Protein AF-A0A930Q7Y7-F1 (afdb_monomer_lite)

Sequence (310 aa):
MSMYQTSKETLARMNEALHSALATPLKKADGITTGSGLKNYDLQPAARLMYPVLSPLRNSTPRVKGGGGDSTHWKAITGVNIDSVSMGVSEGQRSGVISIETQDAFALYKTLGLENFVTDEAVLQGEGFDNLRAICTKNLLEAVIIGEEKVLLGGNCSMKLGKTKTPTLAAKTTGGTLPASTKISVVCAALTFEGYHTANVASVVKTKVTRENADGSKDVYGGGTAQKSDAANVTTGAGATNSITAVIAPTKGAFAYAWFWGAENAEKLGAITTTSSVTITANAEGTQQAKDLPAEDWSANDLVIDGYLT

pLDDT: mean 78.01, std 10.37, range [39.47, 91.06]

Secondary structure (DSSP, 8-state):
-------HHHHHHHHHHHHHHHSS-----S---GGG-------HHHHHT------HHHHHS------SSSEEEEEEEEEESTT-------TT-PPPPPPEEEEEEEEE-----------HHHHHHTTTT--HHHHHHHHHHHHHHHHHHHHHHH--SS----BPPPPEEEEESSSS-BPTT-EEEEEEEEE-HHHHHH--TTS---SEEEEEPTTS-EEEEE-SBPBPPPPEEEEPPSSS-BEEEEE-PPPTT--EEEEEEESTT--EEEEEESSSEEEE-S------BGGGS-SS-B---TTS---TT-

Structure (mmCIF, N/CA/C/O backbone):
data_AF-A0A930Q7Y7-F1
#
_entry.id   AF-A0A930Q7Y7-F1
#
loop_
_atom_site.group_PDB
_atom_site.id
_atom_site.type_symbol
_atom_site.label_atom_id
_atom_site.label_alt_id
_atom_site.label_comp_id
_atom_site.label_asym_id
_atom_site.label_entity_id
_atom_site.label_seq_id
_atom_site.pdbx_PDB_ins_code
_atom_site.Cartn_x
_atom_site.Cartn_y
_atom_site.Cartn_z
_atom_site.occupancy
_atom_site.B_iso_or_equiv
_atom_site.auth_seq_id
_atom_site.auth_comp_id
_atom_site.auth_asym_id
_atom_site.auth_atom_id
_atom_site.pdbx_PDB_model_num
ATOM 1 N N . MET A 1 1 ? 110.859 29.174 22.424 1.00 52.53 1 MET A N 1
ATOM 2 C CA . MET A 1 1 ? 110.125 28.560 21.297 1.00 52.53 1 MET A CA 1
ATOM 3 C C . MET A 1 1 ? 109.116 27.585 21.872 1.00 52.53 1 MET A C 1
ATOM 5 O O . MET A 1 1 ? 109.541 26.615 22.480 1.00 52.53 1 MET A O 1
ATOM 9 N N . SER A 1 2 ? 107.817 27.862 21.739 1.00 39.47 2 SER A N 1
ATOM 10 C CA . SER A 1 2 ? 106.756 26.898 22.056 1.00 39.47 2 SER A CA 1
ATOM 11 C C . SER A 1 2 ? 105.915 26.669 20.800 1.00 39.47 2 SER A C 1
ATOM 13 O O . SER A 1 2 ? 105.448 27.616 20.170 1.00 39.47 2 SER A O 1
ATOM 15 N N . MET A 1 3 ? 105.830 25.397 20.423 1.00 51.06 3 MET A N 1
ATOM 16 C CA . MET A 1 3 ? 105.355 24.797 19.173 1.00 51.06 3 MET A CA 1
ATOM 17 C C . MET A 1 3 ? 103.815 24.688 19.094 1.00 51.06 3 MET A C 1
ATOM 19 O O . MET A 1 3 ? 103.297 23.612 18.828 1.00 51.06 3 MET A O 1
ATOM 23 N N . TYR A 1 4 ? 103.052 25.762 19.336 1.00 52.69 4 TYR A N 1
ATOM 24 C CA . TYR A 1 4 ? 101.572 25.685 19.317 1.00 52.69 4 TYR A CA 1
ATOM 25 C C . TYR A 1 4 ? 100.874 26.920 18.727 1.00 52.69 4 TYR A C 1
ATOM 27 O O . TYR A 1 4 ? 99.875 27.398 19.256 1.00 52.69 4 TYR A O 1
ATOM 35 N N . GLN A 1 5 ? 101.373 27.455 17.613 1.00 54.69 5 GLN A N 1
ATOM 36 C CA . GLN A 1 5 ? 100.576 28.360 16.781 1.00 54.69 5 GLN A CA 1
ATOM 37 C C . GLN A 1 5 ? 100.211 27.634 15.490 1.00 54.69 5 GLN A C 1
ATOM 39 O O . GLN A 1 5 ? 101.054 27.448 14.616 1.00 54.69 5 GLN A O 1
ATOM 44 N N . THR A 1 6 ? 98.952 27.204 15.377 1.00 58.38 6 THR A N 1
ATOM 45 C CA . THR A 1 6 ? 98.353 26.808 14.096 1.00 58.38 6 THR A CA 1
ATOM 46 C C . THR A 1 6 ? 98.574 27.942 13.101 1.00 58.38 6 THR A C 1
ATOM 48 O O . THR A 1 6 ? 98.117 29.065 13.327 1.00 58.38 6 THR A O 1
ATOM 51 N N . SER A 1 7 ? 99.325 27.680 12.031 1.00 68.00 7 SER A N 1
ATOM 52 C CA . SER A 1 7 ? 99.646 28.702 11.039 1.00 68.00 7 SER A CA 1
ATOM 53 C C . SER A 1 7 ? 98.358 29.178 10.354 1.00 68.00 7 SER A C 1
ATOM 55 O O . SER A 1 7 ? 97.407 28.407 10.179 1.00 68.00 7 SER A O 1
ATOM 57 N N . LYS A 1 8 ? 98.304 30.451 9.938 1.00 62.78 8 LYS A N 1
ATOM 58 C CA . LYS A 1 8 ? 97.155 30.990 9.179 1.00 62.78 8 LYS A CA 1
ATOM 59 C C . LYS A 1 8 ? 96.824 30.141 7.946 1.00 62.78 8 LYS A C 1
ATOM 61 O O . LYS A 1 8 ? 95.664 30.042 7.568 1.00 62.78 8 LYS A O 1
ATOM 66 N N . GLU A 1 9 ? 97.831 29.487 7.374 1.00 65.50 9 GLU A N 1
ATOM 67 C CA . GLU A 1 9 ? 97.687 28.575 6.245 1.00 65.50 9 GLU A CA 1
ATOM 68 C C . GLU A 1 9 ? 96.915 27.298 6.617 1.00 65.50 9 GLU A C 1
ATOM 70 O O . GLU A 1 9 ? 96.015 26.899 5.883 1.00 65.50 9 GLU A O 1
ATOM 75 N N . THR A 1 10 ? 97.162 26.706 7.793 1.00 66.44 10 THR A N 1
ATOM 76 C CA . THR A 1 10 ? 96.368 25.556 8.271 1.00 66.44 10 THR A CA 1
ATOM 77 C C . THR A 1 10 ? 94.901 25.901 8.537 1.00 66.44 10 THR A C 1
ATOM 79 O O . THR A 1 10 ? 94.028 25.108 8.194 1.00 66.44 10 THR A O 1
ATOM 82 N N . LEU A 1 11 ? 94.598 27.092 9.067 1.00 64.75 11 LEU A N 1
ATOM 83 C CA . LEU A 1 11 ? 93.209 27.536 9.250 1.00 64.75 11 LEU A CA 1
ATOM 84 C C . LEU A 1 11 ? 92.517 27.852 7.916 1.00 64.75 11 LEU A C 1
ATOM 86 O O . LEU A 1 11 ? 91.345 27.524 7.751 1.00 64.75 11 LEU A O 1
ATOM 90 N N . ALA A 1 12 ? 93.236 28.431 6.950 1.00 70.56 12 ALA A N 1
ATOM 91 C CA . ALA A 1 12 ? 92.710 28.672 5.608 1.00 70.56 12 ALA A CA 1
ATOM 92 C C . ALA A 1 12 ? 92.376 27.356 4.893 1.00 70.56 12 ALA A C 1
ATOM 94 O O . ALA A 1 12 ? 91.269 27.208 4.386 1.00 70.56 12 ALA A O 1
ATOM 95 N N . ARG A 1 13 ? 93.274 26.362 4.953 1.00 66.94 13 ARG A N 1
ATOM 96 C CA . ARG A 1 13 ? 93.023 25.027 4.386 1.00 66.94 13 ARG A CA 1
ATOM 97 C C . ARG A 1 13 ? 91.882 24.291 5.077 1.00 66.94 13 ARG A C 1
ATOM 99 O O . ARG A 1 13 ? 91.145 23.562 4.424 1.00 66.94 13 ARG A O 1
ATOM 106 N N . MET A 1 14 ? 91.710 24.490 6.382 1.00 68.44 14 MET A N 1
ATOM 107 C CA . MET A 1 14 ? 90.604 23.895 7.128 1.00 68.44 14 MET A CA 1
ATOM 108 C C . MET A 1 14 ? 89.256 24.547 6.772 1.00 68.44 14 MET A C 1
ATOM 110 O O . MET A 1 14 ? 88.275 23.832 6.594 1.00 68.44 14 MET A O 1
ATOM 114 N N . ASN A 1 15 ? 89.207 25.871 6.577 1.00 66.44 15 ASN A N 1
ATOM 115 C CA . ASN A 1 15 ? 88.007 26.565 6.089 1.00 66.44 15 ASN A CA 1
ATOM 116 C C . ASN A 1 15 ? 87.684 26.230 4.627 1.00 66.44 15 ASN A C 1
ATOM 118 O O . ASN A 1 15 ? 86.517 26.074 4.278 1.00 66.44 15 ASN A O 1
ATOM 122 N N . GLU A 1 16 ? 88.698 26.086 3.777 1.00 67.25 16 GLU A N 1
ATOM 123 C CA . GLU A 1 16 ? 88.532 25.694 2.376 1.00 67.25 16 GLU A CA 1
ATOM 124 C C . GLU A 1 16 ? 88.041 24.241 2.261 1.00 67.25 16 GLU A C 1
ATOM 126 O O . GLU A 1 16 ? 87.131 23.951 1.485 1.00 67.25 16 GLU A O 1
ATOM 131 N N . ALA A 1 17 ? 88.540 23.341 3.115 1.00 64.00 17 ALA A N 1
ATOM 132 C CA . ALA A 1 17 ? 88.025 21.979 3.237 1.00 64.00 17 ALA A CA 1
ATOM 133 C C . ALA A 1 17 ? 86.579 21.940 3.765 1.00 64.00 17 ALA A C 1
ATOM 135 O O . ALA A 1 17 ? 85.771 21.157 3.266 1.00 64.00 17 ALA A O 1
ATOM 136 N N . LEU A 1 18 ? 86.223 22.802 4.726 1.00 63.75 18 LEU A N 1
ATOM 137 C CA . LEU A 1 18 ? 84.860 22.887 5.261 1.00 63.75 18 LEU A CA 1
ATOM 138 C C . LEU A 1 18 ? 83.876 23.442 4.220 1.00 63.75 18 LEU A C 1
ATOM 140 O O . LEU A 1 18 ? 82.782 22.904 4.059 1.00 63.75 18 LEU A O 1
ATOM 144 N N . HIS A 1 19 ? 84.276 24.471 3.466 1.00 60.28 19 HIS A N 1
ATOM 145 C CA . HIS A 1 19 ? 83.481 25.002 2.360 1.00 60.28 19 HIS A CA 1
ATOM 146 C C . HIS A 1 19 ? 83.363 24.013 1.199 1.00 60.28 19 HIS A C 1
ATOM 148 O O . HIS A 1 19 ? 82.284 23.904 0.630 1.00 60.28 19 HIS A O 1
ATOM 154 N N . SER A 1 20 ? 84.412 23.248 0.886 1.00 60.28 20 SER A N 1
ATOM 155 C CA . SER A 1 20 ? 84.369 22.178 -0.122 1.00 60.28 20 SER A CA 1
ATOM 156 C C . SER A 1 20 ? 83.421 21.038 0.289 1.00 60.28 20 SER A C 1
ATOM 158 O O . SER A 1 20 ? 82.613 20.568 -0.515 1.00 60.28 20 SER A O 1
ATOM 160 N N . ALA A 1 21 ? 83.413 20.667 1.574 1.00 57.19 21 ALA A N 1
ATOM 161 C CA . ALA A 1 21 ? 82.468 19.692 2.116 1.00 57.19 21 ALA A CA 1
ATOM 162 C C . ALA A 1 21 ? 81.010 20.199 2.105 1.00 57.19 21 ALA A C 1
ATOM 164 O O . ALA A 1 21 ? 80.101 19.422 1.822 1.00 57.19 21 ALA A O 1
ATOM 165 N N . LEU A 1 22 ? 80.775 21.497 2.347 1.00 56.34 22 LEU A N 1
ATOM 166 C CA . LEU A 1 22 ? 79.439 22.117 2.275 1.00 56.34 22 LEU A CA 1
ATOM 167 C C . LEU A 1 22 ? 78.976 22.440 0.841 1.00 56.34 22 LEU A C 1
ATOM 169 O O . LEU A 1 22 ? 77.779 22.595 0.607 1.00 56.34 22 LEU A O 1
ATOM 173 N N . ALA A 1 23 ? 79.908 22.566 -0.108 1.00 54.31 23 ALA A N 1
ATOM 174 C CA . ALA A 1 23 ? 79.643 22.860 -1.517 1.00 54.31 23 ALA A CA 1
ATOM 175 C C . ALA A 1 23 ? 79.319 21.611 -2.345 1.00 54.31 23 ALA A C 1
ATOM 177 O O . ALA A 1 23 ? 78.965 21.734 -3.517 1.00 54.31 23 ALA A O 1
ATOM 178 N N . THR A 1 24 ? 79.408 20.414 -1.757 1.00 54.66 24 THR A N 1
ATOM 179 C CA . THR A 1 24 ? 78.882 19.214 -2.408 1.00 54.66 24 THR A CA 1
ATOM 180 C C . THR A 1 24 ? 77.356 19.343 -2.411 1.00 54.66 24 THR A C 1
ATOM 182 O O . THR A 1 24 ? 76.759 19.323 -1.331 1.00 54.66 24 THR A O 1
ATOM 185 N N . PRO A 1 25 ? 76.686 19.517 -3.567 1.00 54.84 25 PRO A N 1
ATOM 186 C CA . PRO A 1 25 ? 75.237 19.614 -3.577 1.00 54.84 25 PRO A CA 1
ATOM 187 C C . PRO A 1 25 ? 74.690 18.316 -2.989 1.00 54.84 25 PRO A C 1
ATOM 189 O O . PRO A 1 25 ? 74.971 17.233 -3.507 1.00 54.84 25 PRO A O 1
ATOM 192 N N . LEU A 1 26 ? 73.928 18.413 -1.892 1.00 54.72 26 LEU A N 1
ATOM 193 C CA . LEU A 1 26 ? 73.091 17.312 -1.421 1.00 54.72 26 LEU A CA 1
ATOM 194 C C . LEU A 1 26 ? 72.390 16.752 -2.657 1.00 54.72 26 LEU A C 1
ATOM 196 O O . LEU A 1 26 ? 71.707 17.512 -3.348 1.00 54.72 26 LEU A O 1
ATOM 200 N N . LYS A 1 27 ? 72.602 15.465 -2.965 1.00 51.25 27 LYS A N 1
ATOM 201 C CA . LYS A 1 27 ? 71.866 14.756 -4.016 1.00 51.25 27 LYS A CA 1
ATOM 202 C C . LYS A 1 27 ? 70.382 14.955 -3.704 1.00 51.25 27 LYS A C 1
ATOM 204 O O . LYS A 1 27 ? 69.829 14.254 -2.860 1.00 51.25 27 LYS A O 1
ATOM 209 N N . LYS A 1 28 ? 69.752 15.962 -4.318 1.00 53.69 28 LYS A N 1
ATOM 210 C CA . LYS A 1 28 ? 68.303 16.135 -4.301 1.00 53.69 28 LYS A CA 1
ATOM 211 C C . LYS A 1 28 ? 67.805 14.935 -5.078 1.00 53.69 28 LYS A C 1
ATOM 213 O O . LYS A 1 28 ? 67.998 14.872 -6.285 1.00 53.69 28 LYS A O 1
ATOM 218 N N . ALA A 1 29 ? 67.381 13.931 -4.327 1.00 48.97 29 ALA A N 1
ATOM 219 C CA . ALA A 1 29 ? 67.110 12.597 -4.809 1.00 48.97 29 ALA A CA 1
ATOM 220 C C . ALA A 1 29 ? 66.293 12.612 -6.108 1.00 48.97 29 ALA A C 1
ATOM 222 O O . ALA A 1 29 ? 65.387 13.436 -6.259 1.00 48.97 29 ALA A O 1
ATOM 223 N N . ASP A 1 30 ? 66.580 11.635 -6.972 1.00 48.62 30 ASP A N 1
ATOM 224 C CA . ASP A 1 30 ? 65.608 10.981 -7.852 1.00 48.62 30 ASP A CA 1
ATOM 225 C C . ASP A 1 30 ? 64.431 10.476 -6.996 1.00 48.62 30 ASP A C 1
ATOM 227 O O . ASP A 1 30 ? 64.322 9.302 -6.648 1.00 48.62 30 ASP A O 1
ATOM 231 N N . GLY A 1 31 ? 63.608 11.410 -6.537 1.00 59.25 31 GLY A N 1
ATOM 232 C CA . GLY A 1 31 ? 62.489 11.200 -5.637 1.00 59.25 31 GLY A CA 1
ATOM 233 C C . GLY A 1 31 ? 61.200 11.719 -6.258 1.00 59.25 31 GLY A C 1
ATOM 234 O O . GLY A 1 31 ? 61.199 12.376 -7.297 1.00 59.25 31 GLY A O 1
ATOM 235 N N . ILE A 1 32 ? 60.078 11.420 -5.611 1.00 56.16 32 ILE A N 1
ATOM 236 C CA . ILE A 1 32 ? 58.756 11.871 -6.050 1.00 56.16 32 ILE A CA 1
ATOM 237 C C . ILE A 1 32 ? 58.699 13.404 -5.953 1.00 56.16 32 ILE A C 1
ATOM 239 O O . ILE A 1 32 ? 58.783 13.968 -4.863 1.00 56.16 32 ILE A O 1
ATOM 243 N N . THR A 1 33 ? 58.563 14.080 -7.094 1.00 59.25 33 THR A N 1
ATOM 244 C CA . THR A 1 33 ? 58.428 15.543 -7.192 1.00 59.25 33 THR A CA 1
ATOM 245 C C . THR A 1 33 ? 56.993 15.922 -7.567 1.00 59.25 33 THR A C 1
ATOM 247 O O . THR A 1 33 ? 56.204 15.080 -7.990 1.00 59.25 33 THR A O 1
ATOM 250 N N . THR A 1 34 ? 56.621 17.201 -7.472 1.00 54.62 34 THR A N 1
ATOM 251 C CA . THR A 1 34 ? 55.302 17.687 -7.933 1.00 54.62 34 THR A CA 1
ATOM 252 C C . THR A 1 34 ? 55.073 17.502 -9.442 1.00 54.62 34 THR A C 1
ATOM 254 O O . THR A 1 34 ? 53.925 17.534 -9.889 1.00 54.62 34 THR A O 1
ATOM 257 N N . GLY A 1 35 ? 56.135 17.262 -10.223 1.00 58.62 35 GLY A N 1
ATOM 258 C CA . GLY A 1 35 ? 56.073 16.856 -11.632 1.00 58.62 35 GLY A CA 1
ATOM 259 C C . GLY A 1 35 ? 55.806 15.360 -11.848 1.00 58.62 35 GLY A C 1
ATOM 260 O O . GLY A 1 35 ? 55.462 14.965 -12.955 1.00 58.62 35 GLY A O 1
ATOM 261 N N . SER A 1 36 ? 55.896 14.527 -10.804 1.00 63.53 36 SER A N 1
ATOM 262 C CA . SER A 1 36 ? 55.657 13.075 -10.864 1.00 63.53 36 SER A CA 1
ATOM 263 C C . SER A 1 36 ? 54.169 12.689 -10.933 1.00 63.53 36 SER A C 1
ATOM 265 O O . SER A 1 36 ? 53.846 11.508 -10.874 1.00 63.53 36 SER A O 1
ATOM 267 N N . GLY A 1 37 ? 53.246 13.657 -11.013 1.00 59.19 37 GLY A N 1
ATOM 268 C CA . GLY A 1 37 ? 51.808 13.413 -11.214 1.00 59.19 37 GLY A CA 1
ATOM 269 C C . GLY A 1 37 ? 51.049 12.811 -10.022 1.00 59.19 37 GLY A C 1
ATOM 270 O O . GLY A 1 37 ? 49.826 12.705 -10.078 1.00 59.19 37 GLY A O 1
ATOM 271 N N . LEU A 1 38 ? 51.735 12.476 -8.925 1.00 53.19 38 LEU A N 1
ATOM 272 C CA . LEU A 1 38 ? 51.148 11.988 -7.672 1.00 53.19 38 LEU A CA 1
ATOM 273 C C . LEU A 1 38 ? 50.525 13.152 -6.888 1.00 53.19 38 LEU A C 1
ATOM 275 O O . LEU A 1 38 ? 51.068 13.632 -5.895 1.00 53.19 38 LEU A O 1
ATOM 279 N N . LYS A 1 39 ? 49.392 13.649 -7.383 1.00 57.09 39 LYS A N 1
ATOM 280 C CA . LYS A 1 39 ? 48.565 14.644 -6.699 1.00 57.09 39 LYS A CA 1
ATOM 281 C C . LYS A 1 39 ? 47.504 13.927 -5.870 1.00 57.09 39 LYS A C 1
ATOM 283 O O . LYS A 1 39 ? 46.904 12.962 -6.336 1.00 57.09 39 LYS A O 1
ATOM 288 N N . ASN A 1 40 ? 47.263 14.410 -4.652 1.00 48.94 40 ASN A N 1
ATOM 289 C CA . ASN A 1 40 ? 46.071 14.027 -3.907 1.00 48.94 40 ASN A CA 1
ATOM 290 C C . ASN A 1 40 ? 44.863 14.574 -4.678 1.00 48.94 40 ASN A C 1
ATOM 292 O O . ASN A 1 40 ? 44.704 15.790 -4.792 1.00 48.94 40 ASN A O 1
ATOM 296 N N . TYR A 1 41 ? 44.074 13.682 -5.267 1.00 57.69 41 TYR A N 1
ATOM 297 C CA . TYR A 1 41 ? 42.755 14.043 -5.753 1.00 57.69 41 TYR A CA 1
ATOM 298 C C . TYR A 1 41 ? 41.830 13.990 -4.548 1.00 57.69 41 TYR A C 1
ATOM 300 O O . TYR A 1 41 ? 41.576 12.910 -4.014 1.00 57.69 41 TYR A O 1
ATOM 308 N N . ASP A 1 42 ? 41.350 15.153 -4.107 1.00 53.84 42 ASP A N 1
ATOM 309 C CA . ASP A 1 42 ? 40.331 15.199 -3.070 1.00 53.84 42 ASP A CA 1
ATOM 310 C C . ASP A 1 42 ? 39.017 14.662 -3.644 1.00 53.84 42 ASP A C 1
ATOM 312 O O . ASP A 1 42 ? 38.233 15.367 -4.277 1.00 53.84 42 ASP A O 1
ATOM 316 N N . LEU A 1 43 ? 38.822 13.356 -3.477 1.00 55.41 43 LEU A N 1
ATOM 317 C CA . LEU A 1 43 ? 37.621 12.646 -3.891 1.00 55.41 43 LEU A CA 1
ATOM 318 C C . LEU A 1 43 ? 36.484 12.808 -2.872 1.00 55.41 43 LEU A C 1
ATOM 320 O O . LEU A 1 43 ? 35.431 12.215 -3.081 1.00 55.41 43 LEU A O 1
ATOM 324 N N . GLN A 1 44 ? 36.638 13.583 -1.787 1.00 63.22 44 GLN A N 1
ATOM 325 C CA . GLN A 1 44 ? 35.571 13.752 -0.791 1.00 63.22 44 GLN A CA 1
ATOM 326 C C . GLN A 1 44 ? 34.248 14.290 -1.359 1.00 63.22 44 GLN A C 1
ATOM 328 O O . GLN A 1 44 ? 33.213 13.772 -0.931 1.00 63.22 44 GLN A O 1
ATOM 333 N N . PRO A 1 45 ? 34.212 15.250 -2.309 1.00 59.09 45 PRO A N 1
ATOM 334 C CA . PRO A 1 45 ? 32.945 15.738 -2.858 1.00 59.09 45 PRO A CA 1
ATOM 335 C C . PRO A 1 45 ? 32.205 14.633 -3.624 1.00 59.09 45 PRO A C 1
ATOM 337 O O . PRO A 1 45 ? 31.040 14.349 -3.351 1.00 59.09 45 PRO A O 1
ATOM 340 N N . ALA A 1 46 ? 32.917 13.924 -4.506 1.00 56.06 46 ALA A N 1
ATOM 341 C CA . ALA A 1 46 ? 32.360 12.830 -5.298 1.00 56.06 46 ALA A CA 1
ATOM 342 C C . ALA A 1 46 ? 32.002 11.604 -4.437 1.00 56.06 46 ALA A C 1
ATOM 344 O O . ALA A 1 46 ? 30.959 10.988 -4.638 1.00 56.06 46 ALA A O 1
ATOM 345 N N . ALA A 1 47 ? 32.832 11.261 -3.448 1.00 56.34 47 ALA A N 1
ATOM 346 C CA . ALA A 1 47 ? 32.617 10.114 -2.570 1.00 56.34 47 ALA A CA 1
ATOM 347 C C . ALA A 1 47 ? 31.482 10.343 -1.561 1.00 56.34 47 ALA A C 1
ATOM 349 O O . ALA A 1 47 ? 30.763 9.400 -1.244 1.00 56.34 47 ALA A O 1
ATOM 350 N N . ARG A 1 48 ? 31.265 11.579 -1.083 1.00 60.38 48 ARG A N 1
ATOM 351 C CA . ARG A 1 48 ? 30.145 11.902 -0.177 1.00 60.38 48 ARG A CA 1
ATOM 352 C C . ARG A 1 48 ? 28.787 11.845 -0.880 1.00 60.38 48 ARG A C 1
ATOM 354 O O . ARG A 1 48 ? 27.780 11.590 -0.228 1.00 60.38 48 ARG A O 1
ATOM 361 N N . LEU A 1 49 ? 28.760 12.044 -2.196 1.00 61.28 49 LEU A N 1
ATOM 362 C CA . LEU A 1 49 ? 27.551 11.908 -3.008 1.00 61.28 49 LEU A CA 1
ATOM 363 C C . LEU A 1 49 ? 27.221 10.445 -3.347 1.00 61.28 49 LEU A C 1
ATOM 365 O O . LEU A 1 49 ? 26.094 10.171 -3.754 1.00 61.28 49 LEU A O 1
ATOM 369 N N . MET A 1 50 ? 28.155 9.505 -3.173 1.00 59.91 50 MET A N 1
ATOM 370 C CA . MET A 1 50 ? 27.938 8.085 -3.456 1.00 59.91 50 MET A CA 1
ATOM 371 C C . MET A 1 50 ? 27.288 7.390 -2.259 1.00 59.91 50 MET A C 1
ATOM 373 O O . MET A 1 50 ? 27.964 6.946 -1.333 1.00 59.91 50 MET A O 1
ATOM 377 N N . TYR A 1 51 ? 25.965 7.254 -2.297 1.00 66.94 51 TYR A N 1
ATOM 378 C CA . TYR A 1 51 ? 25.236 6.343 -1.423 1.00 66.94 51 TYR A CA 1
ATOM 379 C C . TYR A 1 51 ? 24.563 5.256 -2.271 1.00 66.94 51 TYR A C 1
ATOM 381 O O . TYR A 1 51 ? 24.080 5.543 -3.368 1.00 66.94 51 TYR A O 1
ATOM 389 N N . PRO A 1 52 ? 24.556 3.991 -1.819 1.00 67.06 52 PRO A N 1
ATOM 390 C CA . PRO A 1 52 ? 23.935 2.920 -2.578 1.00 67.06 52 PRO A CA 1
ATOM 391 C C . PRO A 1 52 ? 22.414 3.087 -2.564 1.00 67.06 52 PRO A C 1
ATOM 393 O O . PRO A 1 52 ? 21.780 3.063 -1.509 1.00 67.06 52 PRO A O 1
ATOM 396 N N . VAL A 1 53 ? 21.819 3.207 -3.748 1.00 71.94 53 VAL A N 1
ATOM 397 C CA . VAL A 1 53 ? 20.367 3.127 -3.911 1.00 71.94 53 VAL A CA 1
ATOM 398 C C . VAL A 1 53 ? 19.957 1.659 -3.972 1.00 71.94 53 VAL A C 1
ATOM 400 O O . VAL A 1 53 ? 20.181 0.969 -4.968 1.00 71.94 53 VAL A O 1
ATOM 403 N N . LEU A 1 54 ? 19.361 1.167 -2.886 1.00 74.81 54 LEU A N 1
ATOM 404 C CA . LEU A 1 54 ? 18.875 -0.208 -2.785 1.00 74.81 54 LEU A CA 1
ATOM 405 C C . LEU A 1 54 ? 17.609 -0.390 -3.640 1.00 74.81 54 LEU A C 1
ATOM 407 O O . LEU A 1 54 ? 16.541 0.095 -3.283 1.00 74.81 54 LEU A O 1
ATOM 411 N N . SER A 1 55 ? 17.745 -1.096 -4.766 1.00 81.31 55 SER A N 1
ATOM 412 C CA . SER A 1 55 ? 16.644 -1.460 -5.680 1.00 81.31 55 SER A CA 1
ATOM 413 C C . SER A 1 55 ? 16.809 -2.886 -6.251 1.00 81.31 55 SER A C 1
ATOM 415 O O . SER A 1 55 ? 16.966 -3.084 -7.461 1.00 81.31 55 SER A O 1
ATOM 417 N N . PRO A 1 56 ? 16.900 -3.916 -5.385 1.00 81.44 56 PRO A N 1
ATOM 418 C CA . PRO A 1 56 ? 17.194 -5.284 -5.811 1.00 81.44 56 PRO A CA 1
ATOM 419 C C . PRO A 1 56 ? 16.100 -5.899 -6.692 1.00 81.44 56 PRO A C 1
ATOM 421 O O . PRO A 1 56 ? 16.429 -6.635 -7.627 1.00 81.44 56 PRO A O 1
ATOM 424 N N . LEU A 1 57 ? 14.820 -5.607 -6.440 1.00 80.69 57 LEU A N 1
ATOM 425 C CA . LEU A 1 57 ? 13.718 -6.148 -7.233 1.00 80.69 57 LEU A CA 1
ATOM 426 C C . LEU A 1 57 ? 13.772 -5.568 -8.643 1.00 80.69 57 LEU A C 1
ATOM 428 O O . LEU A 1 57 ? 13.840 -6.305 -9.623 1.00 80.69 57 LEU A O 1
ATOM 432 N N . ARG A 1 58 ? 13.870 -4.245 -8.755 1.00 82.56 58 ARG A N 1
ATOM 433 C CA . ARG A 1 58 ? 14.002 -3.533 -10.026 1.00 82.56 58 ARG A CA 1
ATOM 434 C C . ARG A 1 58 ? 15.168 -4.049 -10.873 1.00 82.56 58 ARG A C 1
ATOM 436 O O . ARG A 1 58 ? 15.039 -4.125 -12.094 1.00 82.56 58 ARG A O 1
ATOM 443 N N . ASN A 1 59 ? 16.296 -4.370 -10.237 1.00 81.19 59 ASN A N 1
ATOM 444 C CA . ASN A 1 59 ? 17.508 -4.833 -10.918 1.00 81.19 59 ASN A CA 1
ATOM 445 C C . ASN A 1 59 ? 17.456 -6.315 -11.314 1.00 81.19 59 ASN A C 1
ATOM 447 O O . ASN A 1 59 ? 18.135 -6.711 -12.258 1.00 81.19 59 ASN A O 1
ATOM 451 N N . SER A 1 60 ? 16.670 -7.129 -10.608 1.00 83.94 60 SER A N 1
ATOM 452 C CA . SER A 1 60 ? 16.492 -8.555 -10.916 1.00 83.94 60 SER A CA 1
ATOM 453 C C . SER A 1 60 ? 15.316 -8.830 -11.856 1.00 83.94 60 SER A C 1
ATOM 455 O O . SER A 1 60 ? 15.292 -9.871 -12.510 1.00 83.94 60 SER A O 1
ATOM 457 N N . THR A 1 61 ? 14.361 -7.903 -11.965 1.00 81.50 61 THR A N 1
ATOM 458 C CA . THR A 1 61 ? 13.173 -8.071 -12.810 1.00 81.50 61 THR A CA 1
ATOM 459 C C . THR A 1 61 ? 13.526 -7.884 -14.293 1.00 81.50 61 THR A C 1
ATOM 461 O O . THR A 1 61 ? 14.007 -6.810 -14.674 1.00 81.50 61 THR A O 1
ATOM 464 N N . PRO A 1 62 ? 13.273 -8.878 -15.170 1.00 80.88 62 PRO A N 1
ATOM 465 C CA . PRO A 1 62 ? 13.523 -8.740 -16.601 1.00 80.88 62 PRO A CA 1
ATOM 466 C C . PRO A 1 62 ? 12.667 -7.631 -17.218 1.00 80.88 62 PRO A C 1
ATOM 468 O O . PRO A 1 62 ? 11.445 -7.621 -17.084 1.00 80.88 62 PRO A O 1
ATOM 471 N N . ARG A 1 63 ? 13.303 -6.708 -17.943 1.00 78.62 63 ARG A N 1
ATOM 472 C CA . ARG A 1 63 ? 12.611 -5.640 -18.673 1.00 78.62 63 ARG A CA 1
ATOM 473 C C . ARG A 1 63 ? 12.459 -6.040 -20.129 1.00 78.62 63 ARG A C 1
ATOM 475 O O . ARG A 1 63 ? 13.447 -6.123 -20.854 1.00 78.62 63 ARG A O 1
ATOM 482 N N . VAL A 1 64 ? 11.223 -6.261 -20.558 1.00 79.69 64 VAL A N 1
ATOM 483 C CA . VAL A 1 64 ? 10.893 -6.545 -21.957 1.00 79.69 64 VAL A CA 1
ATOM 484 C C . VAL A 1 64 ? 10.118 -5.365 -22.523 1.00 79.69 64 VAL A C 1
ATOM 486 O O . VAL A 1 64 ? 9.240 -4.808 -21.865 1.00 79.69 64 VAL A O 1
ATOM 489 N N . LYS A 1 65 ? 10.465 -4.948 -23.742 1.00 75.94 65 LYS A N 1
ATOM 490 C CA . LYS A 1 65 ? 9.755 -3.867 -24.425 1.00 75.94 65 LYS A CA 1
ATOM 491 C C . LYS A 1 65 ? 8.352 -4.343 -24.813 1.00 75.94 65 LYS A C 1
ATOM 493 O O . LYS A 1 65 ? 8.209 -5.413 -25.398 1.00 75.94 65 LYS A O 1
ATOM 498 N N . GLY A 1 66 ? 7.341 -3.525 -24.529 1.00 71.19 66 GLY A N 1
ATOM 499 C CA . GLY A 1 66 ? 5.979 -3.745 -25.010 1.00 71.19 66 GLY A CA 1
ATOM 500 C C . GLY A 1 66 ? 5.878 -3.682 -26.538 1.00 71.19 66 GLY A C 1
ATOM 501 O O . GLY A 1 66 ? 6.636 -2.963 -27.193 1.00 71.19 66 GLY A O 1
ATOM 502 N N . GLY A 1 67 ? 4.926 -4.423 -27.107 1.00 69.94 67 GLY A N 1
ATOM 503 C CA . GLY A 1 67 ? 4.661 -4.468 -28.552 1.00 69.94 67 GLY A CA 1
ATOM 504 C C . GLY A 1 67 ? 3.905 -3.253 -29.114 1.00 69.94 67 GLY A C 1
ATOM 505 O O . GLY A 1 67 ? 3.616 -3.234 -30.307 1.00 69.94 67 GLY A O 1
ATOM 506 N N . GLY A 1 68 ? 3.598 -2.251 -28.280 1.00 71.88 68 GLY A N 1
ATOM 507 C CA . GLY A 1 68 ? 2.714 -1.119 -28.595 1.00 71.88 68 GLY A CA 1
ATOM 508 C C . GLY A 1 68 ? 1.302 -1.291 -28.011 1.00 71.88 68 GLY A C 1
ATOM 509 O O . GLY A 1 68 ? 0.957 -2.374 -27.548 1.00 71.88 68 GLY A O 1
ATOM 510 N N . GLY A 1 69 ? 0.498 -0.220 -28.024 1.00 74.62 69 GLY A N 1
ATOM 511 C CA . GLY A 1 69 ? -0.855 -0.182 -27.440 1.00 74.62 69 GLY A CA 1
ATOM 512 C C . GLY A 1 69 ? -0.889 0.228 -25.961 1.00 74.62 69 GLY A C 1
ATOM 513 O O . GLY A 1 69 ? 0.136 0.612 -25.404 1.00 74.62 69 GLY A O 1
ATOM 514 N N . ASP A 1 70 ? -2.068 0.135 -25.337 1.00 77.44 70 ASP A N 1
ATOM 515 C CA . ASP A 1 70 ? -2.314 0.590 -23.954 1.00 77.44 70 ASP A CA 1
ATOM 516 C C . ASP A 1 70 ? -2.107 -0.516 -22.896 1.00 77.44 70 ASP A C 1
ATOM 518 O O . ASP A 1 70 ? -2.094 -0.248 -21.691 1.00 77.44 70 ASP A O 1
ATOM 522 N N . SER A 1 71 ? -1.940 -1.776 -23.321 1.00 78.25 71 SER A N 1
ATOM 523 C CA . SER A 1 71 ? -1.716 -2.920 -22.428 1.00 78.25 71 SER A CA 1
ATOM 524 C C . SER A 1 71 ? -1.011 -4.095 -23.119 1.00 78.25 71 SER A C 1
ATOM 526 O O . SER A 1 71 ? -0.999 -4.195 -24.345 1.00 78.25 71 SER A O 1
ATOM 528 N N . THR A 1 72 ? -0.432 -5.003 -22.327 1.00 81.62 72 THR A N 1
ATOM 529 C CA . THR A 1 72 ? 0.053 -6.318 -22.788 1.00 81.62 72 THR A CA 1
ATOM 530 C C . THR A 1 72 ? -0.988 -7.380 -22.464 1.00 81.62 72 THR A C 1
ATOM 532 O O . THR A 1 72 ? -1.421 -7.451 -21.318 1.00 81.62 72 THR A O 1
ATOM 535 N N . HIS A 1 73 ? -1.337 -8.238 -23.423 1.00 83.06 73 HIS A N 1
ATOM 536 C CA . HIS A 1 73 ? -2.258 -9.362 -23.225 1.00 83.06 73 HIS A CA 1
ATOM 537 C C . HIS A 1 73 ? -1.515 -10.699 -23.283 1.00 83.06 73 HIS A C 1
ATOM 539 O O . HIS A 1 73 ? -0.636 -10.885 -24.126 1.00 83.06 73 HIS A O 1
ATOM 545 N N . TRP A 1 74 ? -1.891 -11.650 -22.429 1.00 84.44 74 TRP A N 1
ATOM 546 C CA . TRP A 1 74 ? -1.415 -13.032 -22.491 1.00 84.44 74 TRP A CA 1
ATOM 547 C C . TRP A 1 74 ? -2.512 -14.015 -22.073 1.00 84.44 74 TRP A C 1
ATOM 549 O O . TRP A 1 74 ? -3.427 -13.675 -21.327 1.00 84.44 7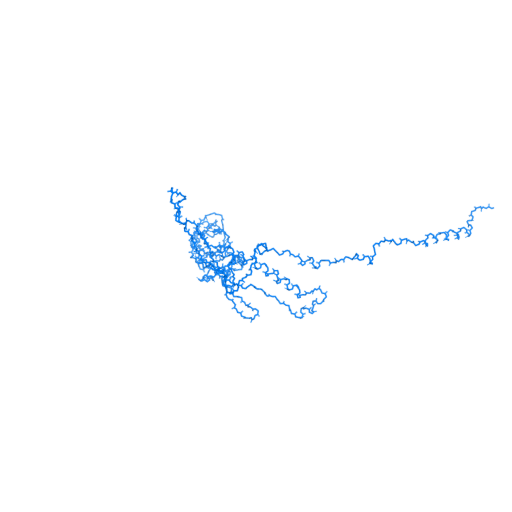4 TRP A O 1
ATOM 559 N N . LYS A 1 75 ? -2.415 -15.259 -22.552 1.00 84.62 75 LYS A N 1
ATOM 560 C CA . LYS A 1 75 ? -3.264 -16.371 -22.105 1.00 84.62 75 LYS A CA 1
ATOM 561 C C . LYS A 1 75 ? -2.477 -17.232 -21.127 1.00 84.62 75 LYS A C 1
ATOM 563 O 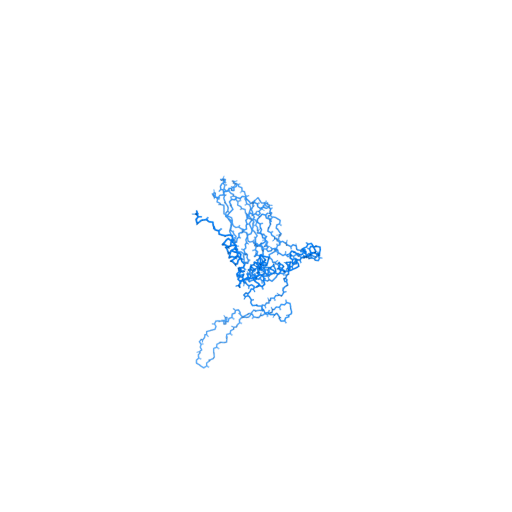O . LYS A 1 75 ? -1.448 -17.793 -21.495 1.00 84.62 75 LYS A O 1
ATOM 568 N N . ALA A 1 76 ? -2.950 -17.324 -19.892 1.00 83.19 76 ALA A N 1
ATOM 569 C CA . ALA A 1 76 ? -2.392 -18.208 -18.879 1.00 83.19 76 ALA A CA 1
ATOM 570 C C . ALA A 1 76 ? -3.122 -19.556 -18.914 1.00 83.19 76 ALA A C 1
ATOM 572 O O . ALA A 1 76 ? -4.349 -19.588 -18.944 1.00 83.19 76 ALA A O 1
ATOM 573 N N . ILE A 1 77 ? -2.383 -20.666 -18.907 1.00 83.69 77 ILE A N 1
ATOM 574 C CA . ILE A 1 77 ? -2.962 -22.004 -18.727 1.00 83.69 77 ILE A CA 1
ATOM 575 C C . ILE A 1 77 ? -3.011 -22.273 -17.220 1.00 83.69 77 ILE A C 1
ATOM 577 O O . ILE A 1 77 ? -1.959 -22.360 -16.588 1.00 83.69 77 ILE A O 1
ATOM 581 N N . THR A 1 78 ? -4.206 -22.365 -16.639 1.00 84.81 78 THR A N 1
ATOM 582 C CA . THR A 1 78 ? -4.415 -22.513 -15.183 1.00 84.81 78 THR A CA 1
ATOM 583 C C . THR A 1 78 ? -4.539 -23.968 -14.744 1.00 84.81 78 THR A C 1
ATOM 585 O O . THR A 1 78 ? -4.320 -24.281 -13.576 1.00 84.81 78 THR A O 1
ATOM 588 N N . GLY A 1 79 ? -4.840 -24.868 -15.680 1.00 81.00 79 GLY A N 1
ATOM 589 C CA . GLY A 1 79 ? -5.011 -26.288 -15.408 1.00 81.00 79 GLY A CA 1
ATOM 590 C C . GLY A 1 79 ? -4.722 -27.147 -16.630 1.00 81.00 79 GLY A C 1
ATOM 591 O O . GLY A 1 79 ? -4.973 -26.752 -17.770 1.00 81.00 79 GLY A O 1
ATOM 592 N N . VAL A 1 80 ? -4.194 -28.342 -16.380 1.00 81.94 80 VAL A N 1
ATOM 593 C CA . VAL A 1 80 ? -3.935 -29.374 -17.388 1.00 81.94 80 VAL A CA 1
ATOM 594 C C . VAL A 1 80 ? -4.562 -30.671 -16.889 1.00 81.94 80 VAL A C 1
ATOM 596 O O . VAL A 1 80 ? -4.368 -31.027 -15.731 1.00 81.94 80 VAL A O 1
ATOM 599 N N . ASN A 1 81 ? -5.291 -31.375 -17.757 1.00 80.12 81 ASN A N 1
ATOM 600 C CA . ASN A 1 81 ? -6.055 -32.578 -17.417 1.00 80.12 81 ASN A CA 1
ATOM 601 C C . ASN A 1 81 ? -7.113 -32.328 -16.325 1.00 80.12 81 ASN A C 1
ATOM 603 O O . ASN A 1 81 ? -7.158 -33.027 -15.314 1.00 80.12 81 ASN A O 1
ATOM 607 N N . ILE A 1 82 ? -7.959 -31.314 -16.532 1.00 80.88 82 ILE A N 1
ATOM 608 C CA . ILE A 1 82 ? -8.999 -30.902 -15.570 1.00 80.88 82 ILE A CA 1
ATOM 609 C C . ILE A 1 82 ? -9.954 -32.067 -15.274 1.00 80.88 82 ILE A C 1
ATOM 611 O O . ILE A 1 82 ? -10.322 -32.309 -14.128 1.00 80.88 82 ILE A O 1
ATOM 615 N N . ASP A 1 83 ? -10.276 -32.849 -16.304 1.00 82.81 83 ASP A N 1
ATOM 616 C CA . ASP A 1 83 ? -11.162 -34.011 -16.205 1.00 82.81 83 ASP A CA 1
ATOM 617 C C . ASP A 1 83 ? -10.488 -35.237 -15.560 1.00 82.81 83 ASP A C 1
ATOM 619 O O . ASP A 1 83 ? -11.098 -36.301 -15.470 1.00 82.81 83 ASP A O 1
ATOM 623 N N . SER A 1 84 ? -9.229 -35.105 -15.113 1.00 78.94 84 SER A N 1
ATOM 624 C CA . SER A 1 84 ? -8.444 -36.165 -14.467 1.00 78.94 84 SER A CA 1
ATOM 625 C C . SER A 1 84 ? -8.495 -37.485 -15.239 1.00 78.94 84 SER A C 1
ATOM 627 O O . SER A 1 84 ? -8.668 -38.565 -14.670 1.00 78.94 84 SER A O 1
ATOM 629 N N . VAL A 1 85 ? -8.352 -37.391 -16.564 1.00 83.19 85 VAL A N 1
ATOM 630 C CA . VAL A 1 85 ? -8.379 -38.542 -17.461 1.00 83.19 85 VAL A CA 1
ATOM 631 C C . VAL A 1 85 ? -7.266 -39.501 -17.052 1.00 83.19 85 VAL A C 1
ATOM 633 O O . VAL A 1 85 ? -6.103 -39.108 -16.911 1.00 83.19 85 VAL A O 1
ATOM 636 N N . SER A 1 86 ? -7.641 -40.761 -16.837 1.00 77.81 86 SER A N 1
ATOM 637 C CA . SER A 1 86 ? -6.709 -41.825 -16.476 1.00 77.81 86 SER A CA 1
ATOM 638 C C . SER A 1 86 ? -5.751 -42.124 -17.626 1.00 77.81 86 SER A C 1
ATOM 640 O O . SER A 1 86 ? -6.139 -42.160 -18.791 1.00 77.81 86 SER A O 1
ATOM 642 N N . MET A 1 87 ? -4.495 -42.395 -17.282 1.00 78.44 87 MET A N 1
ATOM 643 C CA . MET A 1 87 ? -3.421 -42.660 -18.243 1.00 78.44 87 MET A CA 1
ATOM 644 C C . MET A 1 87 ? -3.422 -44.099 -18.789 1.00 78.44 87 MET A C 1
ATOM 646 O O . MET A 1 87 ? -2.582 -44.433 -19.623 1.00 78.44 87 MET A O 1
ATOM 650 N N . GLY A 1 88 ? -4.316 -44.966 -18.303 1.00 77.88 88 GLY A N 1
ATOM 651 C CA . GLY A 1 88 ? -4.404 -46.360 -18.736 1.00 77.88 88 GLY A CA 1
ATOM 652 C C . GLY A 1 88 ? -4.957 -46.489 -20.155 1.00 77.88 88 GLY A C 1
ATOM 653 O O . GLY A 1 88 ? -6.016 -45.949 -20.462 1.00 77.88 88 GLY A O 1
ATOM 654 N N . VAL A 1 89 ? -4.260 -47.239 -21.010 1.00 76.88 89 VAL A N 1
ATOM 655 C CA . VAL A 1 89 ? -4.659 -47.495 -22.402 1.00 76.88 89 VAL A CA 1
ATOM 656 C C . VAL A 1 89 ? -4.846 -48.998 -22.598 1.00 76.88 89 VAL A C 1
ATOM 658 O O . VAL A 1 89 ? -3.983 -49.778 -22.200 1.00 76.88 89 VAL A O 1
ATOM 661 N N . SER A 1 90 ? -5.971 -49.415 -23.185 1.00 76.94 90 SER A N 1
ATOM 662 C CA . SER A 1 90 ? -6.221 -50.812 -23.562 1.00 76.94 90 SER A CA 1
ATOM 663 C C . SER A 1 90 ? -5.613 -51.145 -24.927 1.00 76.94 90 SER A C 1
ATOM 665 O O . SER A 1 90 ? -5.416 -50.270 -25.773 1.00 76.94 90 SER A O 1
ATOM 667 N N . GLU A 1 91 ? -5.302 -52.423 -25.149 1.00 71.62 91 GLU A N 1
ATOM 668 C CA . GLU A 1 91 ? -4.691 -52.886 -26.396 1.00 71.62 91 GLU A CA 1
ATOM 669 C C . GLU A 1 91 ? -5.565 -52.528 -27.613 1.00 71.62 91 GLU A C 1
ATOM 671 O O . GLU A 1 91 ? -6.759 -52.825 -27.661 1.00 71.62 91 GLU A O 1
ATOM 676 N N . GLY A 1 92 ? -4.962 -51.840 -28.588 1.00 78.00 92 GLY A N 1
ATOM 677 C CA . GLY A 1 92 ? -5.623 -51.392 -29.817 1.00 78.00 92 GLY A CA 1
ATOM 678 C C . GLY A 1 92 ? -6.356 -50.046 -29.734 1.00 78.00 92 GLY A C 1
ATOM 679 O O . GLY A 1 92 ? -6.916 -49.623 -30.744 1.00 78.00 92 GLY A O 1
ATOM 680 N N . GLN A 1 93 ? -6.353 -49.354 -28.588 1.00 79.19 93 GLN A N 1
ATOM 681 C CA . GLN A 1 93 ? -7.033 -48.060 -28.419 1.00 79.19 93 GLN A CA 1
ATOM 682 C C . GLN A 1 93 ? -6.064 -46.900 -28.143 1.00 79.19 93 GLN A C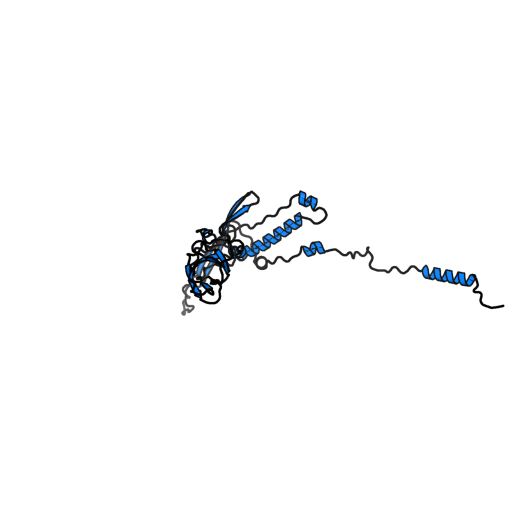 1
ATOM 684 O O . GLN A 1 93 ? -4.908 -47.094 -27.773 1.00 79.19 93 GLN A O 1
ATOM 689 N N . ARG A 1 94 ? -6.542 -45.661 -28.336 1.00 75.94 94 ARG A N 1
ATOM 690 C CA . ARG A 1 94 ? -5.847 -44.428 -27.919 1.00 75.94 94 ARG A CA 1
ATOM 691 C C . ARG A 1 94 ? -6.381 -43.960 -26.563 1.00 75.94 94 ARG A C 1
ATOM 693 O O . ARG A 1 94 ? -7.558 -44.147 -26.273 1.00 75.94 94 ARG A O 1
ATOM 700 N N . SER A 1 95 ? -5.522 -43.320 -25.766 1.00 76.44 95 SER A N 1
ATOM 701 C CA . SER A 1 95 ? -5.920 -42.684 -24.501 1.00 76.44 95 SER A CA 1
ATOM 702 C C . SER A 1 95 ? -6.891 -41.516 -24.721 1.00 76.44 95 SER A C 1
ATOM 704 O O . SER A 1 95 ? -6.940 -40.941 -25.814 1.00 76.44 95 SER A O 1
ATOM 706 N N . GLY A 1 96 ? -7.622 -41.134 -23.672 1.00 78.19 96 GLY A N 1
ATOM 707 C CA . GLY A 1 96 ? -8.473 -39.945 -23.688 1.00 78.19 96 GLY A CA 1
ATOM 708 C C . GLY A 1 96 ? -7.659 -38.664 -23.904 1.00 78.19 96 GLY A C 1
ATOM 709 O O . GLY A 1 96 ? -6.529 -38.535 -23.429 1.00 78.19 96 GLY A O 1
ATOM 710 N N . VAL A 1 97 ? -8.219 -37.719 -24.662 1.00 81.56 97 VAL A N 1
ATOM 711 C CA . VAL A 1 97 ? -7.585 -36.417 -24.910 1.00 81.56 97 VAL A CA 1
ATOM 712 C C . VAL A 1 97 ? -7.743 -35.556 -23.661 1.00 81.56 97 VAL A C 1
ATOM 714 O O . VAL A 1 97 ? -8.856 -35.382 -23.173 1.00 81.56 97 VAL A O 1
ATOM 717 N N . ILE A 1 98 ? -6.636 -35.019 -23.151 1.00 82.69 98 ILE A N 1
ATOM 718 C CA . ILE A 1 98 ? -6.658 -34.111 -22.003 1.00 82.69 98 ILE A CA 1
ATOM 719 C C . ILE A 1 98 ? -7.265 -32.755 -22.385 1.00 82.69 98 ILE A C 1
ATOM 721 O O . ILE A 1 98 ? -7.028 -32.240 -23.480 1.00 82.69 98 ILE A O 1
ATOM 725 N N . SER A 1 99 ? -8.004 -32.158 -21.455 1.00 82.94 99 SER A N 1
ATOM 726 C CA . SER A 1 99 ? -8.464 -30.772 -21.522 1.00 82.94 99 SER A CA 1
ATOM 727 C C . SER A 1 99 ? -7.466 -29.834 -20.831 1.00 82.94 99 SER A C 1
ATOM 729 O O . SER A 1 99 ? -6.761 -30.226 -19.894 1.00 82.94 99 SER A O 1
ATOM 731 N N . ILE A 1 100 ? -7.383 -28.593 -21.312 1.00 86.12 100 ILE A N 1
ATOM 732 C CA . ILE A 1 100 ? -6.600 -27.512 -20.699 1.00 86.12 100 ILE A CA 1
ATOM 733 C C . ILE A 1 100 ? -7.521 -26.337 -20.374 1.00 86.12 100 ILE A C 1
ATOM 735 O O . ILE A 1 100 ? -8.421 -26.027 -21.154 1.00 86.12 100 ILE A O 1
ATOM 739 N N . GLU A 1 101 ? -7.295 -25.682 -19.237 1.00 86.56 101 GLU A N 1
ATOM 740 C CA . GLU A 1 101 ? -8.015 -24.464 -18.858 1.00 86.56 101 GLU A CA 1
ATOM 741 C C . GLU A 1 101 ? -7.150 -23.260 -19.198 1.00 86.56 101 GLU A C 1
ATOM 743 O O . GLU A 1 101 ? -5.975 -23.219 -18.828 1.00 86.56 101 GLU A O 1
ATOM 748 N N . THR A 1 102 ? -7.717 -22.280 -19.899 1.00 86.56 102 THR A N 1
ATOM 749 C CA . THR A 1 102 ? -7.017 -21.039 -20.236 1.00 86.56 102 THR A CA 1
ATOM 750 C C . THR A 1 102 ? -7.776 -19.838 -19.709 1.00 86.56 102 THR A C 1
ATOM 752 O O . THR A 1 102 ? -8.980 -19.735 -19.933 1.00 86.56 102 THR A O 1
ATOM 755 N N . GLN A 1 103 ? -7.060 -18.893 -19.113 1.00 83.38 103 GLN A N 1
ATOM 756 C CA . GLN A 1 103 ? -7.578 -17.600 -18.693 1.00 83.38 103 GLN A CA 1
ATOM 757 C C . GLN A 1 103 ? -6.886 -16.478 -19.472 1.00 83.38 103 GLN A C 1
ATOM 759 O O . GLN A 1 103 ? -5.666 -16.484 -19.648 1.00 83.38 103 GLN A O 1
ATOM 764 N N . ASP A 1 104 ? -7.670 -15.507 -19.936 1.00 80.25 104 ASP A N 1
ATOM 765 C CA . ASP A 1 104 ? -7.156 -14.273 -20.524 1.00 80.25 104 ASP A CA 1
ATOM 766 C C . ASP A 1 104 ? -6.711 -13.308 -19.417 1.00 80.25 104 ASP A C 1
ATOM 768 O O . ASP A 1 104 ? -7.479 -13.004 -18.504 1.00 80.25 104 ASP A O 1
ATOM 772 N N . ALA A 1 105 ? -5.475 -12.821 -19.503 1.00 79.12 105 ALA A N 1
ATOM 773 C CA . ALA A 1 105 ? -4.892 -11.857 -18.578 1.00 79.12 105 ALA A CA 1
ATOM 774 C C . ALA A 1 105 ? -4.294 -10.669 -19.346 1.00 79.12 105 ALA A C 1
ATOM 776 O O . ALA A 1 105 ? -3.870 -10.793 -20.500 1.00 79.12 105 ALA A O 1
ATOM 777 N N . PHE A 1 106 ? -4.289 -9.495 -18.717 1.00 76.25 106 PHE A N 1
ATOM 778 C CA . PHE A 1 106 ? -3.735 -8.278 -19.302 1.00 76.25 106 PHE A CA 1
ATOM 779 C C . PHE A 1 106 ? -3.077 -7.391 -18.243 1.00 76.25 106 PHE A C 1
ATOM 781 O O . PHE A 1 106 ? -3.451 -7.433 -17.074 1.00 76.25 106 PHE A O 1
ATOM 788 N N . ALA A 1 107 ? -2.114 -6.569 -18.662 1.00 76.50 107 ALA A N 1
ATOM 789 C CA . ALA A 1 107 ? -1.454 -5.566 -17.827 1.00 76.50 107 ALA A CA 1
ATOM 790 C C . ALA A 1 107 ? -1.404 -4.224 -18.561 1.00 76.50 107 ALA A C 1
ATOM 792 O O . ALA A 1 107 ? -0.828 -4.131 -19.648 1.00 76.50 107 ALA A O 1
ATOM 793 N N . LEU A 1 108 ? -2.011 -3.196 -17.968 1.00 79.00 108 LEU A N 1
ATOM 794 C CA . LEU A 1 108 ? -2.038 -1.828 -18.492 1.00 79.00 108 LEU A CA 1
ATOM 795 C C . LEU A 1 108 ? -0.672 -1.152 -18.334 1.00 79.00 108 LEU A C 1
ATOM 797 O O . LEU A 1 108 ? -0.003 -1.321 -17.315 1.00 79.00 108 LEU A O 1
ATOM 801 N N . TYR A 1 109 ? -0.279 -0.339 -19.314 1.00 81.56 109 TYR A N 1
ATOM 802 C CA . TYR A 1 109 ? 0.909 0.501 -19.181 1.00 81.56 109 TYR A CA 1
ATOM 803 C C . TYR A 1 109 ? 0.575 1.782 -18.405 1.00 81.56 109 TYR A C 1
ATOM 805 O O . TYR A 1 109 ? -0.395 2.475 -18.711 1.00 81.56 109 TYR A O 1
ATOM 813 N N . LYS A 1 110 ? 1.398 2.120 -17.407 1.00 82.69 110 LYS A N 1
ATOM 814 C CA . LYS A 1 110 ? 1.320 3.384 -16.658 1.00 82.69 110 LYS A CA 1
ATOM 815 C C . LYS A 1 110 ? 2.691 4.042 -16.609 1.00 82.69 110 LYS A C 1
ATOM 817 O O . LYS A 1 110 ? 3.717 3.363 -16.579 1.00 82.69 110 LYS A O 1
ATOM 822 N N . THR A 1 111 ? 2.704 5.368 -16.603 1.00 83.69 111 THR A N 1
ATOM 823 C CA . THR A 1 111 ? 3.930 6.168 -16.549 1.00 83.69 111 THR A CA 1
ATOM 824 C C . THR A 1 111 ? 4.236 6.581 -15.118 1.00 83.69 111 THR A C 1
ATOM 826 O O . THR A 1 111 ? 3.370 7.113 -14.426 1.00 83.69 111 THR A O 1
ATOM 829 N N . LEU A 1 112 ? 5.482 6.385 -14.695 1.00 83.50 112 LEU A N 1
ATOM 830 C CA . LEU A 1 112 ? 5.985 6.839 -13.401 1.00 83.50 112 LEU A CA 1
ATOM 831 C C . LEU A 1 112 ? 6.878 8.063 -13.604 1.00 83.50 112 LEU A C 1
ATOM 833 O O . LEU A 1 112 ? 7.665 8.109 -14.549 1.00 83.50 112 LEU A O 1
ATOM 837 N N . GLY A 1 113 ? 6.772 9.037 -12.705 1.00 81.38 113 GLY A N 1
ATOM 838 C CA . GLY A 1 113 ? 7.551 10.266 -12.774 1.00 81.38 113 GLY A CA 1
ATOM 839 C C . GLY A 1 113 ? 7.529 11.028 -11.456 1.00 81.38 113 GLY A C 1
ATOM 840 O O . GLY A 1 113 ? 6.571 10.944 -10.688 1.00 81.38 113 GLY A O 1
ATOM 841 N N . LEU A 1 114 ? 8.615 11.751 -11.209 1.00 80.31 114 LEU A N 1
ATOM 842 C CA . LEU A 1 114 ? 8.767 12.735 -10.143 1.00 80.31 114 LEU A CA 1
ATOM 843 C C . LEU A 1 114 ? 9.424 13.971 -10.760 1.00 80.31 114 LEU A C 1
ATOM 845 O O . LEU A 1 114 ? 10.051 13.875 -11.816 1.00 80.31 114 LEU A O 1
ATOM 849 N N . GLU A 1 115 ? 9.297 15.116 -10.104 1.00 79.19 115 GLU A N 1
ATOM 850 C CA . GLU A 1 115 ? 9.827 16.377 -10.615 1.00 79.19 115 GLU A CA 1
ATOM 851 C C . GLU A 1 115 ? 10.699 17.061 -9.565 1.00 79.19 115 GLU A C 1
ATOM 853 O O . GLU A 1 115 ? 10.444 16.989 -8.362 1.00 79.19 115 GLU A O 1
ATOM 858 N N . ASN A 1 116 ? 11.761 17.703 -10.044 1.00 80.25 116 ASN A N 1
ATOM 859 C CA . ASN A 1 116 ? 12.668 18.520 -9.253 1.00 80.25 116 ASN A CA 1
ATOM 860 C C . ASN A 1 116 ? 13.115 19.708 -10.113 1.00 80.25 116 ASN A C 1
ATOM 862 O O . ASN A 1 116 ? 13.296 19.555 -11.322 1.00 80.25 116 ASN A O 1
ATOM 866 N N . PHE A 1 117 ? 13.308 20.874 -9.505 1.00 75.06 117 PHE A N 1
ATOM 867 C CA . PHE A 1 117 ? 13.660 22.102 -10.211 1.00 75.06 117 PHE A CA 1
ATOM 868 C C . PHE A 1 117 ? 14.863 22.784 -9.561 1.00 75.06 117 PHE A C 1
ATOM 870 O O . PHE A 1 117 ? 15.132 22.637 -8.372 1.00 75.06 117 PHE A O 1
ATOM 877 N N . VAL A 1 118 ? 15.585 23.557 -10.364 1.00 77.38 118 VAL A N 1
ATOM 878 C CA . VAL A 1 118 ? 16.642 24.459 -9.911 1.00 77.38 118 VAL A CA 1
ATOM 879 C C . VAL A 1 118 ? 16.459 25.774 -10.651 1.00 77.38 118 VAL A C 1
ATOM 881 O O . VAL A 1 118 ? 16.201 25.765 -11.855 1.00 77.38 118 VAL A O 1
ATOM 884 N N . THR A 1 119 ? 16.537 26.892 -9.936 1.00 77.12 119 THR A N 1
ATOM 885 C CA . THR A 1 119 ? 16.427 28.215 -10.556 1.00 77.12 119 THR A CA 1
ATOM 886 C C . THR A 1 119 ? 17.793 28.682 -11.049 1.00 77.12 119 THR A C 1
ATOM 888 O O . THR A 1 119 ? 18.831 28.274 -10.517 1.00 77.12 119 THR A O 1
ATOM 891 N N . ASP A 1 120 ? 17.814 29.532 -12.073 1.00 69.06 120 ASP A N 1
ATOM 892 C CA . ASP A 1 120 ? 19.074 30.006 -12.646 1.00 69.06 120 ASP A CA 1
ATOM 893 C C . ASP A 1 120 ? 19.837 30.917 -11.662 1.00 69.06 120 ASP A C 1
ATOM 895 O O . ASP A 1 120 ? 21.066 30.892 -11.640 1.00 69.06 120 ASP A O 1
ATOM 899 N N . GLU A 1 121 ? 19.153 31.618 -10.750 1.00 73.88 121 GLU A N 1
ATOM 900 C CA . GLU A 1 121 ? 19.797 32.371 -9.663 1.00 73.88 121 GLU A CA 1
ATOM 901 C C . GLU A 1 121 ? 20.545 31.449 -8.697 1.00 73.88 121 GLU A C 1
ATOM 903 O O . GLU A 1 121 ? 21.639 31.788 -8.250 1.00 73.88 121 GLU A O 1
ATOM 908 N N . ALA A 1 122 ? 19.990 30.269 -8.399 1.00 69.19 122 ALA A N 1
ATOM 909 C CA . ALA A 1 122 ? 20.647 29.285 -7.545 1.00 69.19 122 ALA A CA 1
ATOM 910 C C . ALA A 1 122 ? 21.893 28.699 -8.225 1.00 69.19 122 ALA A C 1
ATOM 912 O O . ALA A 1 122 ? 22.908 28.481 -7.566 1.00 69.19 122 ALA A O 1
ATOM 913 N N . VAL A 1 123 ? 21.847 28.485 -9.545 1.00 71.06 123 VAL A N 1
ATOM 914 C CA . VAL A 1 123 ? 23.016 28.042 -10.323 1.00 71.06 123 VAL A CA 1
ATOM 915 C C . VAL A 1 123 ? 24.115 29.103 -10.301 1.00 71.06 123 VAL A C 1
ATOM 917 O O . VAL A 1 123 ? 25.264 28.765 -10.032 1.00 71.06 123 VAL A O 1
ATOM 920 N N . LEU A 1 124 ? 23.757 30.371 -10.517 1.00 67.12 124 LEU A N 1
ATOM 921 C CA . LEU A 1 124 ? 24.696 31.496 -10.500 1.00 67.12 124 LEU A CA 1
ATOM 922 C C . LEU A 1 124 ? 25.318 31.713 -9.111 1.00 67.12 124 LEU A C 1
ATOM 924 O O . LEU A 1 124 ? 26.513 31.960 -8.997 1.00 67.12 124 LEU A O 1
ATOM 928 N N . GLN A 1 125 ? 24.536 31.575 -8.037 1.00 69.81 125 GLN A N 1
ATOM 929 C CA . GLN A 1 125 ? 25.046 31.647 -6.660 1.00 69.81 125 GLN A CA 1
ATOM 930 C C . GLN A 1 125 ? 25.914 30.439 -6.273 1.00 69.81 125 GLN A C 1
ATOM 932 O O . GLN A 1 125 ? 26.732 30.539 -5.360 1.00 69.81 125 GLN A O 1
ATOM 937 N N . GLY A 1 126 ? 25.731 29.302 -6.947 1.00 61.28 126 GLY A N 1
ATOM 938 C CA . GLY A 1 126 ? 26.475 28.063 -6.726 1.00 61.28 126 GLY A CA 1
ATOM 939 C C . GLY A 1 126 ? 27.760 27.924 -7.550 1.00 61.28 126 GLY A C 1
ATOM 940 O O . GLY A 1 126 ? 28.431 26.892 -7.439 1.00 61.28 126 GLY A O 1
ATOM 941 N N . GLU A 1 127 ? 28.115 28.916 -8.374 1.00 65.00 127 GLU A N 1
ATOM 942 C CA . GLU A 1 127 ? 29.318 28.872 -9.209 1.00 65.00 127 GLU A CA 1
ATOM 943 C C . GLU A 1 127 ? 30.589 28.673 -8.359 1.00 65.00 127 GLU A C 1
ATOM 945 O O . GLU A 1 127 ? 30.906 29.458 -7.467 1.00 65.00 127 GLU A O 1
ATOM 950 N N . GLY A 1 128 ? 31.333 27.596 -8.642 1.00 66.56 128 GLY A N 1
ATOM 951 C CA . GLY A 1 128 ? 32.593 27.261 -7.965 1.00 66.56 128 GLY A CA 1
ATOM 952 C C . GLY A 1 128 ? 32.494 26.256 -6.809 1.00 66.56 128 GLY A C 1
ATOM 953 O O . GLY A 1 128 ? 33.540 25.859 -6.298 1.00 66.56 128 GLY A O 1
ATOM 954 N N . PHE A 1 129 ? 31.290 25.810 -6.418 1.00 64.12 129 PHE A N 1
ATOM 955 C CA . PHE A 1 129 ? 31.109 24.789 -5.373 1.00 64.12 129 PHE A CA 1
ATOM 956 C C . PHE A 1 129 ? 30.785 23.401 -5.948 1.00 64.12 129 PHE A C 1
ATOM 958 O O . PHE A 1 129 ? 31.538 22.457 -5.726 1.00 64.12 129 PHE A O 1
ATOM 965 N N . ASP A 1 130 ? 29.700 23.276 -6.718 1.00 65.94 130 ASP A N 1
ATOM 966 C CA . ASP A 1 130 ? 29.337 22.046 -7.437 1.00 65.94 130 ASP A CA 1
ATOM 967 C C . ASP A 1 130 ? 28.338 22.363 -8.568 1.00 65.94 130 ASP A C 1
ATOM 969 O O . ASP A 1 130 ? 27.767 23.452 -8.632 1.00 65.94 130 ASP A O 1
ATOM 973 N N . ASN A 1 131 ? 28.088 21.415 -9.470 1.00 75.56 131 ASN A N 1
ATOM 974 C CA . ASN A 1 131 ? 27.059 21.553 -10.492 1.00 75.56 131 ASN A CA 1
ATOM 975 C C . ASN A 1 131 ? 25.675 21.223 -9.902 1.00 75.56 131 ASN A C 1
ATOM 977 O O . ASN A 1 131 ? 25.239 20.069 -9.886 1.00 75.56 131 ASN A O 1
ATOM 981 N N . LEU A 1 132 ? 24.946 22.253 -9.457 1.00 71.25 132 LEU A N 1
ATOM 982 C CA . LEU A 1 132 ? 23.607 22.105 -8.866 1.00 71.25 132 LEU A CA 1
ATOM 983 C C . LEU A 1 132 ? 22.603 21.407 -9.802 1.00 71.25 132 LEU A C 1
ATOM 985 O O . LEU A 1 132 ? 21.742 20.662 -9.329 1.00 71.25 132 LEU A O 1
ATOM 989 N N . ARG A 1 133 ? 22.722 21.589 -11.127 1.00 75.56 133 ARG A N 1
ATOM 990 C CA . ARG A 1 133 ? 21.861 20.904 -12.112 1.00 75.56 133 ARG A CA 1
ATOM 991 C C . ARG A 1 133 ? 22.135 19.396 -12.119 1.00 75.56 133 ARG A C 1
ATOM 993 O O . ARG A 1 133 ? 21.199 18.596 -12.184 1.00 75.56 133 ARG A O 1
ATOM 1000 N N . ALA A 1 134 ? 23.403 19.001 -11.999 1.00 74.31 134 ALA A N 1
ATOM 1001 C CA . ALA A 1 134 ? 23.805 17.598 -11.910 1.00 74.31 134 ALA A CA 1
ATOM 1002 C C . ALA A 1 134 ? 23.322 16.946 -10.604 1.00 74.31 134 ALA A C 1
ATOM 1004 O O . ALA A 1 134 ? 22.779 15.842 -10.644 1.00 74.31 134 ALA A O 1
ATOM 1005 N N . ILE A 1 135 ? 23.426 17.643 -9.467 1.00 79.31 135 ILE A N 1
ATOM 1006 C CA . ILE A 1 135 ? 22.913 17.154 -8.175 1.00 79.31 135 ILE A CA 1
ATOM 1007 C C . ILE A 1 135 ? 21.392 16.975 -8.220 1.00 79.31 135 ILE A C 1
ATOM 1009 O O . ILE A 1 135 ? 20.884 15.934 -7.806 1.00 79.31 135 ILE A O 1
ATOM 1013 N N . CYS A 1 136 ? 20.656 17.951 -8.760 1.00 78.56 136 CYS A N 1
ATOM 1014 C CA . CYS A 1 136 ? 19.202 17.839 -8.880 1.00 78.56 136 CYS A CA 1
ATOM 1015 C C . CYS A 1 136 ? 18.790 16.657 -9.763 1.00 78.56 136 CYS A C 1
ATOM 1017 O O . CYS A 1 136 ? 17.872 15.921 -9.398 1.00 78.56 136 CYS A O 1
ATOM 1019 N N . THR A 1 137 ? 19.503 16.440 -10.873 1.00 81.25 137 THR A N 1
ATOM 1020 C CA . THR A 1 137 ? 19.278 15.296 -11.771 1.00 81.25 137 THR A CA 1
ATOM 1021 C C . THR A 1 137 ? 19.561 13.969 -11.066 1.00 81.25 137 THR A C 1
ATOM 1023 O O . THR A 1 137 ? 18.762 13.040 -11.166 1.00 81.25 137 THR A O 1
ATOM 1026 N N . LYS A 1 138 ? 20.664 13.882 -10.310 1.00 81.12 138 LYS A N 1
ATOM 1027 C CA . LYS A 1 138 ? 21.022 12.696 -9.522 1.00 81.12 138 LYS A CA 1
ATOM 1028 C C . LYS A 1 138 ? 19.944 12.375 -8.490 1.00 81.12 138 LYS A C 1
ATOM 1030 O O . LYS A 1 138 ? 19.404 11.276 -8.508 1.00 81.12 138 LYS A O 1
ATOM 1035 N N . ASN A 1 139 ? 19.589 13.342 -7.648 1.00 82.69 139 ASN A N 1
ATOM 1036 C CA . ASN A 1 139 ? 18.589 13.152 -6.598 1.00 82.69 139 ASN A CA 1
ATOM 1037 C C . ASN A 1 139 ? 17.235 12.732 -7.182 1.00 82.69 139 ASN A C 1
ATOM 1039 O O . ASN A 1 139 ? 16.558 11.875 -6.617 1.00 82.69 139 ASN A O 1
ATOM 1043 N N . LEU A 1 140 ? 16.860 13.299 -8.334 1.00 84.62 140 LEU A N 1
ATOM 1044 C CA . LEU A 1 140 ? 15.638 12.919 -9.029 1.00 84.62 140 LEU A CA 1
ATOM 1045 C C . LEU A 1 140 ? 15.695 11.471 -9.531 1.00 84.62 140 LEU A C 1
ATOM 1047 O O . LEU A 1 140 ? 14.759 10.708 -9.304 1.00 84.62 140 LEU A O 1
ATOM 1051 N N . LEU A 1 141 ? 16.795 11.072 -10.175 1.00 84.62 141 LEU A N 1
ATOM 1052 C CA . LEU A 1 141 ? 16.973 9.701 -10.652 1.00 84.62 141 LEU A CA 1
ATOM 1053 C C . LEU A 1 141 ? 16.917 8.694 -9.497 1.00 84.62 141 LEU A C 1
ATOM 1055 O O . LEU A 1 141 ? 16.242 7.673 -9.598 1.00 84.62 141 LEU A O 1
ATOM 1059 N N . GLU A 1 142 ? 17.593 8.988 -8.390 1.00 84.38 142 GLU A N 1
ATOM 1060 C CA . GLU A 1 142 ? 17.612 8.124 -7.208 1.00 84.38 142 GLU A CA 1
ATOM 1061 C C . GLU A 1 142 ? 16.215 8.011 -6.578 1.00 84.38 142 GLU A C 1
ATOM 1063 O O . GLU A 1 142 ? 15.777 6.907 -6.244 1.00 84.38 142 GLU A O 1
ATOM 1068 N N . ALA A 1 143 ? 15.470 9.118 -6.502 1.00 82.81 143 ALA A N 1
ATOM 1069 C CA . ALA A 1 143 ? 14.088 9.120 -6.031 1.00 82.81 143 ALA A CA 1
ATOM 1070 C C . ALA A 1 143 ? 13.156 8.299 -6.938 1.00 82.81 143 ALA A C 1
ATOM 1072 O O . ALA A 1 143 ? 12.326 7.542 -6.433 1.00 82.81 143 ALA A O 1
ATOM 1073 N N . VAL A 1 144 ? 13.312 8.393 -8.264 1.00 86.19 144 VAL A N 1
ATOM 1074 C CA . VAL A 1 144 ? 12.523 7.602 -9.224 1.00 86.19 144 VAL A CA 1
ATOM 1075 C C . VAL A 1 144 ? 12.859 6.114 -9.121 1.00 86.19 144 VAL A C 1
ATOM 1077 O O . VAL A 1 144 ? 11.945 5.297 -9.118 1.00 86.19 144 VAL A O 1
ATOM 1080 N N . ILE A 1 145 ? 14.134 5.742 -8.965 1.00 86.31 145 ILE A N 1
ATOM 1081 C CA . ILE A 1 145 ? 14.544 4.336 -8.796 1.00 86.31 145 ILE A CA 1
ATOM 1082 C C . ILE A 1 145 ? 13.926 3.728 -7.528 1.00 86.31 145 ILE A C 1
ATOM 1084 O O . ILE A 1 145 ? 13.410 2.611 -7.569 1.00 86.31 145 ILE A O 1
ATOM 1088 N N . ILE A 1 146 ? 13.943 4.461 -6.411 1.00 85.94 146 ILE A N 1
ATOM 1089 C CA . ILE A 1 146 ? 13.332 4.015 -5.149 1.00 85.94 146 ILE A CA 1
ATOM 1090 C C . ILE A 1 146 ? 11.804 3.958 -5.270 1.00 85.94 146 ILE A C 1
ATOM 1092 O O . ILE A 1 146 ? 11.174 3.034 -4.756 1.00 85.94 146 ILE A O 1
ATOM 1096 N N . GLY A 1 147 ? 11.195 4.944 -5.931 1.00 84.12 147 GLY A N 1
ATOM 1097 C CA . GLY A 1 147 ? 9.755 4.967 -6.181 1.00 84.12 147 GLY A CA 1
ATOM 1098 C C . GLY A 1 147 ? 9.302 3.779 -7.028 1.00 84.12 147 GLY A C 1
ATOM 1099 O O . GLY A 1 147 ? 8.338 3.108 -6.673 1.00 84.12 147 GLY A O 1
ATOM 1100 N N . GLU A 1 148 ? 10.040 3.471 -8.095 1.00 84.88 148 GLU A N 1
ATOM 1101 C CA . GLU A 1 148 ? 9.779 2.324 -8.965 1.00 84.88 148 GLU A CA 1
ATOM 1102 C C . GLU A 1 148 ? 9.850 1.002 -8.188 1.00 84.88 148 GLU A C 1
ATOM 1104 O O . GLU A 1 148 ? 8.945 0.184 -8.312 1.00 84.88 148 GLU A O 1
ATOM 1109 N N . GLU A 1 149 ? 10.855 0.812 -7.325 1.00 86.00 149 GLU A N 1
ATOM 1110 C CA . GLU A 1 149 ? 10.956 -0.369 -6.451 1.00 86.00 149 GLU A CA 1
ATOM 1111 C C . GLU A 1 149 ? 9.702 -0.540 -5.570 1.00 86.00 149 GLU A C 1
ATOM 1113 O O . GLU A 1 149 ? 9.164 -1.642 -5.451 1.00 86.00 149 GLU A O 1
ATOM 1118 N N . LYS A 1 150 ? 9.200 0.552 -4.974 1.00 84.06 150 LYS A N 1
ATOM 1119 C CA . LYS A 1 150 ? 7.995 0.522 -4.127 1.00 84.06 150 LYS A CA 1
ATOM 1120 C C . LYS A 1 150 ? 6.738 0.178 -4.921 1.00 84.06 150 LYS A C 1
ATOM 1122 O O . LYS A 1 150 ? 5.918 -0.599 -4.436 1.00 84.06 150 LYS A O 1
ATOM 1127 N N . VAL A 1 151 ? 6.599 0.739 -6.122 1.00 86.00 151 VAL A N 1
ATOM 1128 C CA . VAL A 1 151 ? 5.467 0.457 -7.016 1.00 86.00 151 VAL A CA 1
ATOM 1129 C C . VAL A 1 151 ? 5.502 -0.997 -7.490 1.00 86.00 151 VAL A C 1
ATOM 1131 O O . VAL A 1 151 ? 4.479 -1.669 -7.437 1.00 86.00 151 VAL A O 1
ATOM 1134 N N . LEU A 1 152 ? 6.673 -1.517 -7.869 1.00 85.00 152 LEU A N 1
ATOM 1135 C CA . LEU A 1 152 ? 6.827 -2.922 -8.262 1.00 85.00 152 LEU A CA 1
ATOM 1136 C C . LEU A 1 152 ? 6.490 -3.888 -7.120 1.00 85.00 152 LEU A C 1
ATOM 1138 O O . LEU A 1 152 ? 5.922 -4.952 -7.360 1.00 85.00 152 LEU A O 1
ATOM 1142 N N . LEU A 1 153 ? 6.826 -3.535 -5.878 1.00 86.00 153 LEU A N 1
ATOM 1143 C CA . LEU A 1 153 ? 6.531 -4.381 -4.727 1.00 86.00 153 LEU A CA 1
ATOM 1144 C C . LEU A 1 153 ? 5.042 -4.360 -4.352 1.00 86.00 153 LEU A C 1
ATOM 1146 O O . LEU A 1 153 ? 4.457 -5.421 -4.155 1.00 86.00 153 LEU A O 1
ATOM 1150 N N . GLY A 1 154 ? 4.433 -3.179 -4.227 1.00 81.38 154 GLY A N 1
ATOM 1151 C CA . GLY A 1 154 ? 3.111 -3.046 -3.604 1.00 81.38 154 GLY A CA 1
ATOM 1152 C C . GLY A 1 154 ? 2.224 -1.943 -4.170 1.00 81.38 154 GLY A C 1
ATOM 1153 O O . GLY A 1 154 ? 1.384 -1.422 -3.435 1.00 81.38 154 GLY A O 1
ATOM 1154 N N . GLY A 1 155 ? 2.412 -1.564 -5.438 1.00 81.88 155 GLY A N 1
ATOM 1155 C CA . GLY A 1 155 ? 1.430 -0.762 -6.166 1.00 81.88 155 GLY A CA 1
ATOM 1156 C C . GLY A 1 155 ? 0.083 -1.487 -6.236 1.00 81.88 155 GLY A C 1
ATOM 1157 O O . GLY A 1 155 ? 0.036 -2.714 -6.339 1.00 81.88 155 GLY A O 1
ATOM 1158 N N . ASN A 1 156 ? -1.019 -0.750 -6.121 1.00 83.31 156 ASN A N 1
ATOM 1159 C CA . ASN A 1 156 ? -2.361 -1.326 -6.130 1.00 83.31 156 ASN A CA 1
ATOM 1160 C C . ASN A 1 156 ? -3.317 -0.445 -6.933 1.00 83.31 156 ASN A C 1
ATOM 1162 O O . ASN A 1 156 ? -3.737 0.599 -6.446 1.00 83.31 156 ASN A O 1
ATOM 1166 N N . CYS A 1 157 ? -3.681 -0.887 -8.128 1.00 82.31 157 CYS A N 1
ATOM 1167 C CA . CYS A 1 157 ? -4.658 -0.277 -9.022 1.00 82.31 157 CYS A CA 1
ATOM 1168 C C . CYS A 1 157 ? -5.978 -1.058 -9.041 1.00 82.31 157 CYS A C 1
ATOM 1170 O O . CYS A 1 157 ? -7.044 -0.450 -9.112 1.00 82.31 157 CYS A O 1
ATOM 1172 N N . SER A 1 158 ? -5.939 -2.392 -9.001 1.00 80.38 158 SER A N 1
ATOM 1173 C CA . SER A 1 158 ? -7.128 -3.221 -9.252 1.00 80.38 158 SER A CA 1
ATOM 1174 C C . SER A 1 158 ? -7.795 -3.779 -7.991 1.00 80.38 158 SER A C 1
ATOM 1176 O O . SER A 1 158 ? -9.012 -4.004 -7.985 1.00 80.38 158 SER A O 1
ATOM 1178 N N . MET A 1 159 ? -7.051 -3.977 -6.898 1.00 79.88 159 MET A N 1
ATOM 1179 C CA . MET A 1 159 ? -7.560 -4.640 -5.698 1.00 79.88 159 MET A CA 1
ATOM 1180 C C . MET A 1 159 ? -8.129 -3.636 -4.692 1.00 79.88 159 MET A C 1
ATOM 1182 O O . MET A 1 159 ? -7.441 -3.116 -3.813 1.00 79.88 159 MET A O 1
ATOM 1186 N N . LYS A 1 160 ? -9.440 -3.411 -4.764 1.00 82.50 160 LYS A N 1
ATOM 1187 C CA . LYS A 1 160 ? -10.178 -2.684 -3.723 1.00 82.50 160 LYS A CA 1
ATOM 1188 C C . LYS A 1 160 ? -10.341 -3.555 -2.477 1.00 82.50 160 LYS A C 1
ATOM 1190 O O . LYS A 1 160 ? -10.899 -4.650 -2.551 1.00 82.50 160 LYS A O 1
ATOM 1195 N N . LEU A 1 161 ? -9.867 -3.072 -1.330 1.00 80.06 161 LEU A N 1
ATOM 1196 C CA . LEU A 1 161 ? -9.977 -3.772 -0.043 1.00 80.06 161 LEU A CA 1
ATOM 1197 C C . LEU A 1 161 ? -11.412 -3.814 0.502 1.00 80.06 161 LEU A C 1
ATOM 1199 O O . LEU A 1 161 ? -11.734 -4.679 1.318 1.00 80.06 161 LEU A O 1
ATOM 1203 N N . GLY A 1 162 ? -12.277 -2.907 0.050 1.00 85.12 162 GLY A N 1
ATOM 1204 C CA . GLY A 1 162 ? -13.671 -2.817 0.458 1.00 85.12 162 GLY A CA 1
ATOM 1205 C C . GLY A 1 162 ? -13.849 -2.319 1.893 1.00 85.12 162 GLY A C 1
ATOM 1206 O O . GLY A 1 162 ? -13.036 -1.562 2.426 1.00 85.12 162 GLY A O 1
ATOM 1207 N N . LYS A 1 163 ? -14.954 -2.734 2.523 1.00 85.38 163 LYS A N 1
ATOM 1208 C CA . LYS A 1 163 ? -15.260 -2.415 3.922 1.00 85.38 163 LYS A CA 1
ATOM 1209 C C . LYS A 1 163 ? -14.515 -3.361 4.855 1.00 85.38 163 LYS A C 1
ATOM 1211 O O . LYS A 1 163 ? -14.668 -4.581 4.754 1.00 85.38 163 LYS A O 1
ATOM 1216 N N . THR A 1 164 ? -13.766 -2.814 5.809 1.00 84.50 164 THR A N 1
ATOM 1217 C CA . THR A 1 164 ? -13.165 -3.638 6.857 1.00 84.50 164 THR A CA 1
ATOM 1218 C C . THR A 1 164 ? -14.218 -4.294 7.739 1.00 84.50 164 THR A C 1
ATOM 1220 O O . THR A 1 164 ? -15.253 -3.717 8.080 1.00 84.50 164 THR A O 1
ATOM 1223 N N . LYS A 1 165 ? -13.940 -5.538 8.130 1.00 86.81 165 LYS A N 1
ATOM 1224 C CA . LYS A 1 165 ? -14.809 -6.312 9.021 1.00 86.81 165 LYS A CA 1
ATOM 1225 C C . LYS A 1 165 ? -14.878 -5.674 10.412 1.00 86.81 165 LYS A C 1
ATOM 1227 O O . LYS A 1 165 ? -13.937 -5.026 10.860 1.00 86.81 165 LYS A O 1
ATOM 1232 N N . THR A 1 166 ? -15.980 -5.887 11.119 1.00 87.19 166 THR A N 1
ATOM 1233 C CA . THR A 1 166 ? -16.157 -5.370 12.482 1.00 87.19 166 THR A CA 1
ATOM 1234 C C . THR A 1 166 ? -15.168 -6.039 13.450 1.00 87.19 166 THR A C 1
ATOM 1236 O O . THR A 1 166 ? -15.051 -7.270 13.434 1.00 87.19 166 THR A O 1
ATOM 1239 N N . PRO A 1 167 ? -14.442 -5.276 14.287 1.00 88.06 167 PRO A N 1
ATOM 1240 C CA . PRO A 1 167 ? -13.495 -5.845 15.236 1.00 88.06 167 PRO A CA 1
ATOM 1241 C C . PRO A 1 167 ? -14.211 -6.582 16.376 1.00 88.06 167 PRO A C 1
ATOM 1243 O O . PRO A 1 167 ? -15.252 -6.158 16.870 1.00 88.06 167 PRO A O 1
ATOM 1246 N N . THR A 1 168 ? -13.629 -7.696 16.816 1.00 88.56 168 THR A N 1
ATOM 1247 C CA . THR A 1 168 ? -14.049 -8.432 18.015 1.00 88.56 168 THR A CA 1
ATOM 1248 C C . THR A 1 168 ? -13.207 -7.960 19.194 1.00 88.56 168 THR A C 1
ATOM 1250 O O . THR A 1 168 ? -11.977 -7.984 19.122 1.00 88.56 168 THR A O 1
ATOM 1253 N N . LEU A 1 169 ? -13.859 -7.513 20.268 1.00 90.00 169 LEU A N 1
ATOM 1254 C CA . LEU A 1 169 ? -13.203 -6.931 21.439 1.00 90.00 169 LEU A CA 1
ATOM 1255 C C . LEU A 1 169 ? -13.297 -7.864 22.644 1.00 90.00 169 LEU A C 1
ATOM 1257 O O . LEU A 1 169 ? -14.365 -8.388 22.951 1.00 90.00 169 LEU A O 1
ATOM 1261 N N . ALA A 1 170 ? -12.191 -8.010 23.366 1.00 86.88 170 ALA A N 1
ATOM 1262 C CA . ALA A 1 170 ? -12.134 -8.691 24.651 1.00 86.88 170 ALA A CA 1
ATOM 1263 C C . ALA A 1 170 ? -11.514 -7.756 25.697 1.00 86.88 170 ALA A C 1
ATOM 1265 O O . ALA A 1 170 ? -10.351 -7.370 25.580 1.00 86.88 170 ALA A O 1
ATOM 1266 N N . ALA A 1 171 ? -12.285 -7.388 26.723 1.00 85.62 171 ALA A N 1
ATOM 1267 C CA . ALA A 1 171 ? -11.775 -6.602 27.842 1.00 85.62 171 ALA A CA 1
ATOM 1268 C C . ALA A 1 171 ? -11.033 -7.496 28.848 1.00 85.62 171 ALA A C 1
ATOM 1270 O O . ALA A 1 171 ? -11.498 -8.576 29.212 1.00 85.62 171 ALA A O 1
ATOM 1271 N N . LYS A 1 172 ? -9.892 -7.011 29.335 1.00 85.62 172 LYS A N 1
ATOM 1272 C CA . LYS A 1 172 ? -9.120 -7.570 30.445 1.00 85.62 172 LYS A CA 1
ATOM 1273 C C . LYS A 1 172 ? -9.088 -6.570 31.594 1.00 85.62 172 LYS A C 1
ATOM 1275 O O . LYS A 1 172 ? -8.942 -5.370 31.383 1.00 85.62 172 LYS A O 1
ATOM 1280 N N . THR A 1 173 ? -9.165 -7.074 32.820 1.00 83.12 173 THR A N 1
ATOM 1281 C CA . THR A 1 173 ? -9.166 -6.266 34.053 1.00 83.12 173 THR A CA 1
ATOM 1282 C C . THR A 1 173 ? -7.766 -5.958 34.589 1.00 83.12 173 THR A C 1
ATOM 1284 O O . THR A 1 173 ? -7.628 -5.398 35.671 1.00 83.12 173 THR A O 1
ATOM 1287 N N . THR A 1 174 ? -6.720 -6.357 33.864 1.00 76.06 174 THR A N 1
ATOM 1288 C CA . THR A 1 174 ? -5.313 -6.171 34.239 1.00 76.06 174 THR A CA 1
ATOM 1289 C C . THR A 1 174 ? -4.471 -5.839 33.007 1.00 76.06 174 THR A C 1
ATOM 1291 O O . THR A 1 174 ? -4.770 -6.321 31.910 1.00 76.06 174 THR A O 1
ATOM 1294 N N . GLY A 1 175 ? -3.370 -5.105 33.192 1.00 76.62 175 GLY A N 1
ATOM 1295 C CA . GLY A 1 175 ? -2.349 -4.893 32.158 1.00 76.62 175 GLY A CA 1
ATOM 1296 C C . GLY A 1 175 ? -2.478 -3.608 31.334 1.00 76.62 175 GLY A C 1
ATOM 1297 O O . GLY A 1 175 ? -1.846 -3.516 30.287 1.00 76.62 175 GLY A O 1
ATOM 1298 N N . GLY A 1 176 ? -3.265 -2.625 31.777 1.00 84.50 176 GLY A N 1
ATOM 1299 C CA . GLY A 1 176 ? -3.309 -1.297 31.158 1.00 84.50 176 GLY A CA 1
ATOM 1300 C C . GLY A 1 176 ? -3.619 -0.183 32.156 1.00 84.50 176 GLY A C 1
ATOM 1301 O O . GLY A 1 176 ? -3.560 -0.393 33.364 1.00 84.50 176 GLY A O 1
ATOM 1302 N N . THR A 1 177 ? -3.925 1.000 31.637 1.00 83.88 177 THR A N 1
ATOM 1303 C CA . THR A 1 177 ? -4.281 2.230 32.360 1.00 83.88 177 THR A CA 1
ATOM 1304 C C . THR A 1 177 ? -5.618 2.802 31.873 1.00 83.88 177 THR A C 1
ATOM 1306 O O . THR A 1 177 ? -5.915 3.978 32.089 1.00 83.88 177 THR A O 1
ATOM 1309 N N . LEU A 1 178 ? -6.439 1.989 31.193 1.00 83.81 178 LEU A N 1
ATOM 1310 C CA . LEU A 1 178 ? -7.750 2.423 30.714 1.00 83.81 178 LEU A CA 1
ATOM 1311 C C . LEU A 1 178 ? -8.713 2.673 31.889 1.00 83.81 178 LEU A C 1
ATOM 1313 O O . LEU A 1 178 ? -8.742 1.882 32.840 1.00 83.81 178 LEU A O 1
ATOM 1317 N N . PRO A 1 179 ? -9.541 3.732 31.809 1.00 80.94 179 PRO A N 1
ATOM 1318 C CA . PRO A 1 179 ? -10.430 4.134 32.893 1.00 80.94 179 PRO A CA 1
ATOM 1319 C C . PRO A 1 179 ? -11.454 3.046 33.239 1.00 80.94 179 PRO A C 1
ATOM 1321 O O . PRO A 1 179 ? -11.812 2.210 32.405 1.00 80.94 179 PRO A O 1
ATOM 1324 N N . ALA A 1 180 ? -11.918 3.057 34.488 1.00 83.75 180 ALA A N 1
ATOM 1325 C CA . ALA A 1 180 ? -12.902 2.111 35.004 1.00 83.75 180 ALA A CA 1
ATOM 1326 C C . ALA A 1 180 ? -14.296 2.347 34.404 1.00 83.75 180 ALA A C 1
ATOM 1328 O O . ALA A 1 180 ? -14.673 3.493 34.150 1.00 83.75 180 ALA A O 1
ATOM 1329 N N . SER A 1 181 ? -15.069 1.273 34.214 1.00 83.62 181 SER A N 1
ATOM 1330 C CA . SER A 1 181 ? -16.494 1.311 33.831 1.00 83.62 181 SER A CA 1
ATOM 1331 C C . SER A 1 181 ? -16.814 2.225 32.639 1.00 83.62 181 SER A C 1
ATOM 1333 O O . SER A 1 181 ? -17.883 2.831 32.570 1.00 83.62 181 SER A O 1
ATOM 1335 N N . THR A 1 182 ? -15.877 2.358 31.702 1.00 83.00 182 THR A N 1
ATOM 1336 C CA . THR A 1 182 ? -15.976 3.284 30.574 1.00 83.00 182 THR A CA 1
ATOM 1337 C C . THR A 1 182 ? -16.275 2.498 29.305 1.00 83.00 182 THR A C 1
ATOM 1339 O O . THR A 1 182 ? -15.619 1.496 29.014 1.00 83.00 182 THR A O 1
ATOM 1342 N N . LYS A 1 183 ? -17.274 2.947 28.538 1.00 85.81 183 LYS A N 1
ATOM 1343 C CA . LYS A 1 183 ? -17.575 2.403 27.208 1.00 85.81 183 LYS A CA 1
ATOM 1344 C C . LYS A 1 183 ? -16.527 2.922 26.224 1.00 85.81 183 LYS A C 1
ATOM 1346 O O . LYS A 1 183 ? -16.446 4.128 26.000 1.00 85.81 183 LYS A O 1
ATOM 1351 N N . ILE A 1 184 ? -15.745 2.018 25.647 1.00 86.94 184 ILE A N 1
ATOM 1352 C CA . ILE A 1 184 ? -14.743 2.329 24.626 1.00 86.94 184 ILE A CA 1
ATOM 1353 C C . ILE A 1 184 ? -15.226 1.761 23.295 1.00 86.94 184 ILE A C 1
ATOM 1355 O O . ILE A 1 184 ? -15.538 0.573 23.194 1.00 86.94 184 ILE A O 1
ATOM 1359 N N . SER A 1 185 ? -15.293 2.635 22.295 1.00 89.94 185 SER A N 1
ATOM 1360 C CA . SER A 1 185 ? -15.539 2.297 20.896 1.00 89.94 185 SER A CA 1
ATOM 1361 C C . SER A 1 185 ? -14.206 2.071 20.187 1.00 89.94 185 SER A C 1
ATOM 1363 O O . SER A 1 185 ? -13.245 2.809 20.426 1.00 89.94 185 SER A O 1
ATOM 1365 N N . VAL A 1 186 ? -14.141 1.047 19.338 1.00 88.12 186 VAL A N 1
ATOM 1366 C CA . VAL A 1 186 ? -12.979 0.699 18.516 1.00 88.12 186 VAL A CA 1
ATOM 1367 C C . VAL A 1 186 ? -13.412 0.552 17.060 1.00 88.12 186 VAL A C 1
ATOM 1369 O O . VAL A 1 186 ? -14.329 -0.208 16.742 1.00 88.12 186 VAL A O 1
ATOM 1372 N N . VAL A 1 187 ? -12.709 1.250 16.171 1.00 89.94 187 VAL A N 1
ATOM 1373 C CA . VAL A 1 187 ? -12.894 1.231 14.715 1.00 89.94 187 VAL A CA 1
ATOM 1374 C C . VAL A 1 187 ? -11.568 0.860 14.056 1.00 89.94 187 VAL A C 1
ATOM 1376 O O . VAL A 1 187 ? -10.497 1.237 14.531 1.00 89.94 187 VAL A O 1
ATOM 1379 N N . CYS A 1 188 ? -11.620 0.120 12.952 1.00 88.06 188 CYS A N 1
ATOM 1380 C CA . CYS A 1 188 ? -10.438 -0.306 12.214 1.00 88.06 188 CYS A CA 1
ATOM 1381 C C . CYS A 1 188 ? -10.553 0.038 10.724 1.00 88.06 188 CYS A C 1
ATOM 1383 O O . CYS A 1 188 ? -11.618 -0.114 10.124 1.00 88.06 188 CYS A O 1
ATOM 1385 N N . ALA A 1 189 ? -9.447 0.457 10.111 1.00 87.25 189 ALA A N 1
ATOM 1386 C CA . ALA A 1 189 ? -9.318 0.622 8.664 1.00 87.25 189 ALA A CA 1
ATOM 1387 C C . ALA A 1 189 ? -8.113 -0.183 8.157 1.00 87.25 189 ALA A C 1
ATOM 1389 O O . ALA A 1 189 ? -7.030 -0.121 8.738 1.00 87.25 189 ALA A O 1
ATOM 1390 N N . ALA A 1 190 ? -8.299 -0.960 7.092 1.00 87.06 190 ALA A N 1
ATOM 1391 C CA . ALA A 1 190 ? -7.239 -1.760 6.491 1.00 87.06 190 ALA A CA 1
ATOM 1392 C C . ALA A 1 190 ? -6.435 -0.888 5.529 1.00 87.06 190 ALA A C 1
ATOM 1394 O O . ALA A 1 190 ? -6.985 -0.004 4.874 1.00 87.06 190 ALA A O 1
ATOM 1395 N N . LEU A 1 191 ? -5.137 -1.144 5.455 1.00 86.25 191 LEU A N 1
ATOM 1396 C CA . LEU A 1 191 ? -4.190 -0.386 4.653 1.00 86.25 191 LEU A CA 1
ATOM 1397 C C . LEU A 1 191 ? -3.526 -1.298 3.625 1.00 86.25 191 LEU A C 1
ATOM 1399 O O . LEU A 1 191 ? -3.137 -2.430 3.939 1.00 86.25 191 LEU A O 1
ATOM 1403 N N . THR A 1 192 ? -3.347 -0.779 2.414 1.00 86.88 192 THR A N 1
ATOM 1404 C CA . THR A 1 192 ? -2.419 -1.352 1.435 1.00 86.88 192 THR A CA 1
ATOM 1405 C C . THR A 1 192 ? -0.973 -1.093 1.852 1.00 86.88 192 THR A C 1
ATOM 1407 O O . THR A 1 192 ? -0.694 -0.359 2.805 1.00 86.88 192 THR A O 1
ATOM 1410 N N . PHE A 1 193 ? -0.027 -1.667 1.110 1.00 83.50 193 PHE A N 1
ATOM 1411 C CA . PHE A 1 193 ? 1.396 -1.379 1.278 1.00 83.50 193 PHE A CA 1
ATOM 1412 C C . PHE A 1 193 ? 1.709 0.129 1.165 1.00 83.50 193 PHE A C 1
ATOM 1414 O O . PHE A 1 193 ? 2.418 0.677 2.013 1.00 83.50 193 PHE A O 1
ATOM 1421 N N . GLU A 1 194 ? 1.127 0.817 0.177 1.00 82.00 194 GLU A N 1
ATOM 1422 C CA . GLU A 1 194 ? 1.269 2.271 -0.000 1.00 82.00 194 GLU A CA 1
ATOM 1423 C C . GLU A 1 194 ? 0.661 3.057 1.177 1.00 82.00 194 GLU A C 1
ATOM 1425 O O . GLU A 1 194 ? 1.291 3.975 1.718 1.00 82.00 194 GLU A O 1
ATOM 1430 N N . GLY A 1 195 ? -0.523 2.642 1.641 1.00 80.69 195 GLY A N 1
ATOM 1431 C CA . GLY A 1 195 ? -1.185 3.244 2.798 1.00 80.69 195 GLY A CA 1
ATOM 1432 C C . GLY A 1 195 ? -0.372 3.092 4.082 1.00 80.69 195 GLY A C 1
ATOM 1433 O O . GLY A 1 195 ? -0.212 4.052 4.829 1.00 80.69 195 GLY A O 1
ATOM 1434 N N . TYR A 1 196 ? 0.230 1.925 4.321 1.00 84.50 196 TYR A N 1
ATOM 1435 C CA . TYR A 1 196 ? 1.092 1.703 5.484 1.00 84.50 196 TYR A CA 1
ATOM 1436 C C . TYR A 1 196 ? 2.356 2.569 5.456 1.00 84.50 196 TYR A C 1
ATOM 1438 O O . TYR A 1 196 ? 2.724 3.154 6.471 1.00 84.50 196 TYR A O 1
ATOM 1446 N N . HIS A 1 197 ? 3.013 2.686 4.300 1.00 83.38 197 HIS A N 1
ATOM 1447 C CA . HIS A 1 197 ? 4.273 3.426 4.190 1.00 83.38 197 HIS A CA 1
ATOM 1448 C C . HIS A 1 197 ? 4.095 4.948 4.326 1.00 83.38 197 HIS A C 1
ATOM 1450 O O . HIS A 1 197 ? 5.057 5.664 4.603 1.00 83.38 197 HIS A O 1
ATOM 1456 N N . THR A 1 198 ? 2.874 5.446 4.123 1.00 81.00 198 THR A N 1
ATOM 1457 C CA . THR A 1 198 ? 2.525 6.865 4.276 1.00 81.00 198 THR A CA 1
ATOM 1458 C C . THR A 1 198 ? 1.787 7.174 5.580 1.00 81.00 198 THR A C 1
ATOM 1460 O O . THR A 1 198 ? 1.692 8.346 5.951 1.00 81.00 198 THR A O 1
ATOM 1463 N N . ALA A 1 199 ? 1.283 6.156 6.284 1.00 81.25 199 ALA A N 1
ATOM 1464 C CA . ALA A 1 199 ? 0.552 6.317 7.531 1.00 81.25 199 ALA A CA 1
ATOM 1465 C C . ALA A 1 199 ? 1.491 6.567 8.720 1.00 81.25 199 ALA A C 1
ATOM 1467 O O . ALA A 1 199 ? 2.520 5.916 8.893 1.00 81.25 199 ALA A O 1
ATOM 1468 N N . ASN A 1 200 ? 1.102 7.502 9.585 1.00 81.25 200 ASN A N 1
ATOM 1469 C CA . ASN A 1 200 ? 1.816 7.803 10.821 1.00 81.25 200 ASN A CA 1
ATOM 1470 C C . ASN A 1 200 ? 0.812 8.164 11.923 1.00 81.25 200 ASN A C 1
ATOM 1472 O O . ASN A 1 200 ? -0.058 9.006 11.706 1.00 81.25 200 ASN A O 1
ATOM 1476 N N . VAL A 1 201 ? 0.953 7.555 13.107 1.00 76.12 201 VAL A N 1
ATOM 1477 C CA . VAL A 1 201 ? 0.051 7.764 14.257 1.00 76.12 201 VAL A CA 1
ATOM 1478 C C . VAL A 1 201 ? 0.034 9.225 14.731 1.00 76.12 201 VAL A C 1
ATOM 1480 O O . VAL A 1 201 ? -1.015 9.727 15.124 1.00 76.12 201 VAL A O 1
ATOM 1483 N N . ALA A 1 202 ? 1.171 9.924 14.655 1.00 71.44 202 ALA A N 1
ATOM 1484 C CA . ALA A 1 202 ? 1.301 11.325 15.059 1.00 71.44 202 ALA A CA 1
ATOM 1485 C C . ALA A 1 202 ? 0.793 12.318 14.000 1.00 71.44 202 ALA A C 1
ATOM 1487 O O . ALA A 1 202 ? 0.533 13.477 14.316 1.00 71.44 202 ALA A O 1
ATOM 1488 N N . SER A 1 203 ? 0.677 11.886 12.743 1.00 69.50 203 SER A N 1
ATOM 1489 C CA . SER A 1 203 ? 0.071 12.680 11.674 1.00 69.50 203 SER A CA 1
ATOM 1490 C C . SER A 1 203 ? -1.323 12.138 11.375 1.00 69.50 203 SER A C 1
ATOM 1492 O O . SER A 1 203 ? -2.240 12.334 12.167 1.00 69.50 203 SER A O 1
ATOM 1494 N N . VAL A 1 204 ? -1.497 11.471 10.236 1.00 78.00 204 VAL A N 1
ATOM 1495 C CA . VAL A 1 204 ? -2.783 10.962 9.767 1.00 78.00 204 VAL A CA 1
ATOM 1496 C C . VAL A 1 204 ? -2.563 9.728 8.894 1.00 78.00 204 VAL A C 1
ATOM 1498 O O . VAL A 1 204 ? -1.512 9.558 8.271 1.00 78.00 204 VAL A O 1
ATOM 1501 N N . VAL A 1 205 ? -3.589 8.893 8.800 1.00 79.25 205 VAL A N 1
ATOM 1502 C CA . VAL A 1 205 ? -3.770 7.899 7.745 1.00 79.25 205 VAL A CA 1
ATOM 1503 C C . VAL A 1 205 ? -4.376 8.606 6.532 1.00 79.25 205 VAL A C 1
ATOM 1505 O O . VAL A 1 205 ? -5.445 9.217 6.633 1.00 79.25 205 VAL A O 1
ATOM 1508 N N . LYS A 1 206 ? -3.687 8.551 5.388 1.00 80.12 206 LYS A N 1
ATOM 1509 C CA . LYS A 1 206 ? -4.130 9.199 4.149 1.00 80.12 206 LYS A CA 1
ATOM 1510 C C . LYS A 1 206 ? -5.164 8.331 3.437 1.00 80.12 206 LYS A C 1
ATOM 1512 O O . LYS A 1 206 ? -4.899 7.186 3.094 1.00 80.12 206 LYS A O 1
ATOM 1517 N N . THR A 1 207 ? -6.345 8.888 3.200 1.00 78.69 207 THR A N 1
ATOM 1518 C CA . THR A 1 207 ? -7.451 8.198 2.522 1.00 78.69 207 THR A CA 1
ATOM 1519 C C . THR A 1 207 ? -7.583 8.687 1.094 1.00 78.69 207 THR A C 1
ATOM 1521 O O . THR A 1 207 ? -7.278 7.944 0.178 1.00 78.69 207 THR A O 1
ATOM 1524 N N . LYS A 1 208 ? -7.934 9.954 0.887 1.00 82.25 208 LYS A N 1
ATOM 1525 C CA . LYS A 1 208 ? -7.949 10.607 -0.423 1.00 82.25 208 LYS A CA 1
ATOM 1526 C C . LYS A 1 208 ? -6.768 11.562 -0.516 1.00 82.25 208 LYS A C 1
ATOM 1528 O O . LYS A 1 208 ? -6.658 12.473 0.306 1.00 82.25 208 LYS A O 1
ATOM 1533 N N . VAL A 1 209 ? -5.885 11.356 -1.488 1.00 81.75 209 VAL A N 1
ATOM 1534 C CA . VAL A 1 209 ? -4.719 12.217 -1.697 1.00 81.75 209 VAL A CA 1
ATOM 1535 C C . VAL A 1 209 ? -4.943 13.063 -2.938 1.00 81.75 209 VAL A C 1
ATOM 1537 O O . VAL A 1 209 ? -5.198 12.542 -4.020 1.00 81.75 209 VAL A O 1
ATOM 1540 N N . THR A 1 210 ? -4.838 14.379 -2.767 1.00 80.75 210 THR A N 1
ATOM 1541 C CA . THR A 1 210 ? -4.805 15.333 -3.875 1.00 80.75 210 THR A CA 1
ATOM 1542 C C . THR A 1 210 ? -3.365 15.783 -4.062 1.00 80.75 210 THR A C 1
ATOM 1544 O O . THR A 1 210 ? -2.794 16.389 -3.152 1.00 80.75 210 THR A O 1
ATOM 1547 N N . ARG A 1 211 ? -2.774 15.483 -5.218 1.00 82.25 211 ARG A N 1
ATOM 1548 C CA . ARG A 1 211 ? -1.462 16.003 -5.618 1.00 82.25 211 ARG A CA 1
ATOM 1549 C C . ARG A 1 211 ? -1.666 17.148 -6.596 1.00 82.25 211 ARG A C 1
ATOM 1551 O O . ARG A 1 211 ? -2.414 17.009 -7.557 1.00 82.25 211 ARG A O 1
ATOM 1558 N N . GLU A 1 212 ? -0.985 18.256 -6.346 1.00 82.56 212 GLU A N 1
ATOM 1559 C CA . GLU A 1 212 ? -0.828 19.328 -7.324 1.00 82.56 212 GLU A CA 1
ATOM 1560 C C . GLU A 1 212 ? 0.398 19.019 -8.186 1.00 82.56 212 GLU A C 1
ATOM 1562 O O . GLU A 1 212 ? 1.477 18.739 -7.659 1.00 82.56 212 GLU A O 1
ATOM 1567 N N . ASN A 1 213 ? 0.199 18.981 -9.497 1.00 80.06 213 ASN A N 1
ATOM 1568 C CA . ASN A 1 213 ? 1.252 18.770 -10.482 1.00 80.06 213 ASN A CA 1
ATOM 1569 C C . ASN A 1 213 ? 2.001 20.091 -10.733 1.00 80.06 213 ASN A C 1
ATOM 1571 O O . ASN A 1 213 ? 1.501 21.162 -10.382 1.00 80.06 213 ASN A O 1
ATOM 1575 N N . ALA A 1 214 ? 3.187 20.055 -11.352 1.00 74.12 214 ALA A N 1
ATOM 1576 C CA . ALA A 1 214 ? 3.959 21.283 -11.592 1.00 74.12 214 ALA A CA 1
ATOM 1577 C C . ALA A 1 214 ? 3.270 22.294 -12.524 1.00 74.12 214 ALA A C 1
ATOM 1579 O O . ALA A 1 214 ? 3.627 23.470 -12.514 1.00 74.12 214 ALA A O 1
ATOM 1580 N N . ASP A 1 215 ? 2.274 21.867 -13.302 1.00 73.69 215 ASP A N 1
ATOM 1581 C CA . ASP A 1 215 ? 1.439 22.741 -14.133 1.00 73.69 215 ASP A CA 1
ATOM 1582 C C . ASP A 1 215 ? 0.265 23.387 -13.363 1.00 73.69 215 ASP A C 1
ATOM 1584 O O . ASP A 1 215 ? -0.519 24.138 -13.945 1.00 73.69 215 ASP A O 1
ATOM 1588 N N . GLY A 1 216 ? 0.128 23.105 -12.062 1.00 73.81 216 GLY A N 1
ATOM 1589 C CA . GLY A 1 216 ? -0.965 23.576 -11.207 1.00 73.81 216 GLY A CA 1
ATOM 1590 C C . GLY A 1 216 ? -2.265 22.770 -11.337 1.00 73.81 216 GLY A C 1
ATOM 1591 O O . GLY A 1 216 ? -3.252 23.074 -10.657 1.00 73.81 216 GLY A O 1
ATOM 1592 N N . SER A 1 217 ? -2.299 21.735 -12.186 1.00 82.56 217 SER A N 1
ATOM 1593 C CA . SER A 1 217 ? -3.414 20.785 -12.236 1.00 82.56 217 SER A CA 1
ATOM 1594 C C . SER A 1 217 ? -3.438 19.904 -10.982 1.00 82.56 217 SER A C 1
ATOM 1596 O O . SER A 1 217 ? -2.436 19.752 -10.280 1.00 82.56 217 SER A O 1
ATOM 1598 N N . LYS A 1 218 ? -4.607 19.342 -10.653 1.00 84.62 218 LYS A N 1
ATOM 1599 C CA . LYS A 1 218 ? -4.796 18.523 -9.448 1.00 84.62 218 LYS A CA 1
ATOM 1600 C C . LYS A 1 218 ? -5.220 17.115 -9.821 1.00 84.62 218 LYS A C 1
ATOM 1602 O O . LYS A 1 218 ? -6.307 16.932 -10.362 1.00 84.62 218 LYS A O 1
ATOM 1607 N N . ASP A 1 219 ? -4.409 16.143 -9.427 1.00 83.12 219 ASP A N 1
ATOM 1608 C CA . ASP A 1 219 ? -4.749 14.728 -9.494 1.00 83.12 219 ASP A CA 1
ATOM 1609 C C . ASP A 1 219 ? -5.264 14.242 -8.146 1.00 83.12 219 ASP A C 1
ATOM 1611 O O . ASP A 1 219 ? -4.736 14.589 -7.086 1.00 83.12 219 ASP A O 1
ATOM 1615 N N . VAL A 1 220 ? -6.286 13.397 -8.189 1.00 84.69 220 VAL A N 1
ATOM 1616 C CA . VAL A 1 220 ? -6.891 12.781 -7.012 1.00 84.69 220 VAL A CA 1
ATOM 1617 C C . VAL A 1 220 ? -6.735 11.274 -7.123 1.00 84.69 220 VAL A C 1
ATOM 1619 O O . VAL A 1 220 ? -7.193 10.681 -8.095 1.00 84.69 220 VAL A O 1
ATOM 1622 N N . TYR A 1 221 ? -6.134 10.657 -6.111 1.00 83.88 221 TYR A N 1
ATOM 1623 C CA . TYR A 1 221 ? -5.939 9.210 -6.044 1.00 83.88 221 TYR A CA 1
ATOM 1624 C C . TYR A 1 221 ? -6.177 8.670 -4.631 1.00 83.88 221 TYR A C 1
ATOM 1626 O O . TYR A 1 221 ? -6.232 9.419 -3.646 1.00 83.88 221 TYR A O 1
ATOM 1634 N N . GLY A 1 222 ? -6.359 7.351 -4.535 1.00 82.31 222 GLY A N 1
ATOM 1635 C CA . GLY A 1 222 ? -6.490 6.657 -3.261 1.00 82.31 222 GLY A CA 1
ATOM 1636 C C . GLY A 1 222 ? -5.159 6.578 -2.526 1.00 82.31 222 GLY A C 1
ATOM 1637 O O . GLY A 1 222 ? -4.152 6.148 -3.072 1.00 82.31 222 GLY A O 1
ATOM 1638 N N . GLY A 1 223 ? -5.163 6.995 -1.265 1.00 79.38 223 GLY A N 1
ATOM 1639 C CA . GLY A 1 223 ? -4.021 6.958 -0.355 1.00 79.38 223 GLY A CA 1
ATOM 1640 C C . GLY A 1 223 ? -3.769 5.586 0.267 1.00 79.38 223 GLY A C 1
ATOM 1641 O O . GLY A 1 223 ? -2.992 5.491 1.212 1.00 79.38 223 GLY A O 1
ATOM 1642 N N . GLY A 1 224 ? -4.435 4.532 -0.215 1.00 80.62 224 GLY A N 1
ATOM 1643 C CA . GLY A 1 224 ? -4.195 3.164 0.235 1.00 80.62 224 GLY A CA 1
ATOM 1644 C C . GLY A 1 224 ? -4.972 2.764 1.488 1.00 80.62 224 GLY A C 1
ATOM 1645 O O . GLY A 1 224 ? -4.563 1.833 2.179 1.00 80.62 224 GLY A O 1
ATOM 1646 N N . THR A 1 225 ? -6.085 3.441 1.788 1.00 84.44 225 THR A N 1
ATOM 1647 C CA . THR A 1 225 ? -6.918 3.153 2.967 1.00 84.44 225 THR A CA 1
ATOM 1648 C C . THR A 1 225 ? -8.291 2.621 2.572 1.00 84.44 225 THR A C 1
ATOM 1650 O O . THR A 1 225 ? -9.018 3.259 1.812 1.00 84.44 225 THR A O 1
ATOM 1653 N N . ALA A 1 226 ? -8.649 1.466 3.129 1.00 85.31 226 ALA A N 1
ATOM 1654 C CA . ALA A 1 226 ? -9.950 0.829 2.974 1.00 85.31 226 ALA A CA 1
ATOM 1655 C C . ALA A 1 226 ? -11.066 1.608 3.689 1.00 85.31 226 ALA A C 1
ATOM 1657 O O . ALA A 1 226 ? -10.812 2.422 4.583 1.00 85.31 226 ALA A O 1
ATOM 1658 N N . GLN A 1 227 ? -12.321 1.312 3.354 1.00 87.12 227 GLN A N 1
ATOM 1659 C CA . GLN A 1 227 ? -13.459 1.872 4.081 1.00 87.12 227 GLN A CA 1
ATOM 1660 C C . GLN A 1 227 ? -13.433 1.404 5.548 1.00 87.12 227 GLN A C 1
ATOM 1662 O O . GLN A 1 227 ? -13.206 0.224 5.823 1.00 87.12 227 GLN A O 1
ATOM 1667 N N . LYS A 1 228 ? -13.703 2.328 6.485 1.00 86.50 228 LYS A N 1
ATOM 1668 C CA . LYS A 1 228 ? -13.724 2.049 7.932 1.00 86.50 228 LYS A CA 1
ATOM 1669 C C . LYS A 1 228 ? -14.725 0.956 8.323 1.00 86.50 228 LYS A C 1
ATOM 1671 O O . LYS A 1 228 ? -15.797 0.828 7.723 1.00 86.50 228 LYS A O 1
ATOM 1676 N N . SER A 1 229 ? -14.392 0.227 9.385 1.00 87.62 229 SER A N 1
ATOM 1677 C CA . SER A 1 229 ? -15.252 -0.811 9.945 1.00 87.62 229 SER A CA 1
ATOM 1678 C C . SER A 1 229 ? -16.436 -0.183 10.665 1.00 87.62 229 SER A C 1
ATOM 1680 O O . SER A 1 229 ? -16.413 0.996 11.030 1.00 87.62 229 SER A O 1
ATOM 1682 N N . ASP A 1 230 ? -17.448 -0.997 10.955 1.00 86.62 230 ASP A N 1
ATOM 1683 C CA . ASP A 1 230 ? -18.423 -0.614 11.972 1.00 86.62 230 ASP A CA 1
ATOM 1684 C C . ASP A 1 230 ? -17.730 -0.529 13.342 1.00 86.62 230 ASP A C 1
ATOM 1686 O O . ASP A 1 230 ? -16.762 -1.254 13.607 1.00 86.62 230 ASP A O 1
ATOM 1690 N N . ALA A 1 231 ? -18.205 0.383 14.190 1.00 87.06 231 ALA A N 1
ATOM 1691 C CA . ALA A 1 231 ? -17.699 0.553 15.545 1.00 87.06 231 ALA A CA 1
ATOM 1692 C C . ALA A 1 231 ? -18.081 -0.651 16.413 1.00 87.06 231 ALA A C 1
ATOM 1694 O O . ALA A 1 231 ? -19.252 -1.033 16.482 1.00 87.06 231 ALA A O 1
ATOM 1695 N N . ALA A 1 232 ? -17.097 -1.237 17.094 1.00 90.12 232 ALA A N 1
ATOM 1696 C CA . ALA A 1 232 ? -17.336 -2.219 18.143 1.00 90.12 232 ALA A CA 1
ATOM 1697 C C . ALA A 1 232 ? -17.156 -1.562 19.508 1.00 90.12 232 ALA A C 1
ATOM 1699 O O . ALA A 1 232 ? -16.209 -0.812 19.724 1.00 90.12 232 ALA A O 1
ATOM 1700 N N . ASN A 1 233 ? -18.043 -1.885 20.443 1.00 89.62 233 ASN A N 1
ATOM 1701 C CA . ASN A 1 233 ? -18.075 -1.262 21.758 1.00 89.62 233 ASN A CA 1
ATOM 1702 C C . ASN A 1 233 ? -17.800 -2.306 22.839 1.00 89.62 233 ASN A C 1
ATOM 1704 O O . ASN A 1 233 ? -18.388 -3.387 22.820 1.00 89.62 233 ASN A O 1
ATOM 1708 N N . VAL A 1 234 ? -16.962 -1.968 23.816 1.00 88.75 234 VAL A N 1
ATOM 1709 C CA . VAL A 1 234 ? -16.762 -2.780 25.021 1.00 88.75 234 VAL A CA 1
ATOM 1710 C C . VAL A 1 234 ? -16.685 -1.879 26.247 1.00 88.75 234 VAL A C 1
ATOM 1712 O O . VAL A 1 234 ? -16.126 -0.784 26.194 1.00 88.75 234 VAL A O 1
ATOM 1715 N N . THR A 1 235 ? -17.259 -2.329 27.358 1.00 86.81 235 THR A N 1
ATOM 1716 C CA . THR A 1 235 ? -17.156 -1.626 28.639 1.00 86.81 235 THR A CA 1
ATOM 1717 C C . THR A 1 235 ? -15.994 -2.204 29.432 1.00 86.81 235 THR A C 1
ATOM 1719 O O . THR A 1 235 ? -15.890 -3.420 29.596 1.00 86.81 235 THR A O 1
ATOM 1722 N N . THR A 1 236 ? -15.106 -1.339 29.913 1.00 84.50 236 THR A N 1
ATOM 1723 C CA . THR A 1 236 ? -13.986 -1.738 30.768 1.00 84.50 236 THR A CA 1
ATOM 1724 C C . THR A 1 236 ? -14.462 -2.169 32.162 1.00 84.50 236 THR A C 1
ATOM 1726 O O . THR A 1 236 ? -15.549 -1.802 32.610 1.00 84.50 236 THR A O 1
ATOM 1729 N N . GLY A 1 237 ? -13.658 -2.979 32.858 1.00 83.44 237 GLY A N 1
ATOM 1730 C CA . GLY A 1 237 ? -13.976 -3.433 34.213 1.00 83.44 237 GLY A CA 1
ATOM 1731 C C . GLY A 1 237 ? -13.964 -2.304 35.250 1.00 83.44 237 GLY A C 1
ATOM 1732 O O . GLY A 1 237 ? -13.553 -1.178 34.975 1.00 83.44 237 GLY A O 1
ATOM 1733 N N . ALA A 1 238 ? -14.378 -2.615 36.480 1.00 80.75 238 ALA A N 1
ATOM 1734 C CA . ALA A 1 238 ? -14.468 -1.634 37.567 1.00 80.75 238 ALA A CA 1
ATOM 1735 C C . ALA A 1 238 ? -13.102 -1.134 38.096 1.00 80.75 238 ALA A C 1
ATOM 1737 O O . ALA A 1 238 ? -13.054 -0.145 38.822 1.00 80.75 238 ALA A O 1
ATOM 1738 N N . GLY A 1 239 ? -11.995 -1.811 37.767 1.00 79.06 239 GLY A N 1
ATOM 1739 C CA . GLY A 1 239 ? -10.639 -1.394 38.148 1.00 79.06 239 GLY A CA 1
ATOM 1740 C C . GLY A 1 239 ? -10.069 -0.309 37.228 1.00 79.06 239 GLY A C 1
ATOM 1741 O O . GLY A 1 239 ? -10.606 -0.064 36.159 1.00 79.06 239 GLY A O 1
ATOM 1742 N N . ALA A 1 240 ? -8.957 0.323 37.614 1.00 77.00 240 ALA A N 1
ATOM 1743 C CA . ALA A 1 240 ? -8.255 1.321 36.787 1.00 77.00 240 ALA A CA 1
ATOM 1744 C C . ALA A 1 240 ? -7.132 0.721 35.912 1.00 77.00 240 ALA A C 1
ATOM 1746 O O . ALA A 1 240 ? -6.388 1.452 35.263 1.00 77.00 240 ALA A O 1
ATOM 1747 N N . THR A 1 241 ? -6.979 -0.607 35.918 1.00 83.38 241 THR A N 1
ATOM 1748 C CA . THR A 1 241 ? -5.880 -1.329 35.255 1.00 83.38 241 THR A CA 1
ATOM 1749 C C . THR A 1 241 ? -6.324 -2.101 34.010 1.00 83.38 241 THR A C 1
ATOM 1751 O O . THR A 1 241 ? -5.728 -3.119 33.643 1.00 83.38 241 THR A O 1
ATOM 1754 N N . ASN A 1 242 ? -7.398 -1.646 33.361 1.00 86.00 242 ASN A N 1
ATOM 1755 C CA . ASN A 1 242 ? -8.017 -2.374 32.259 1.00 86.00 242 ASN 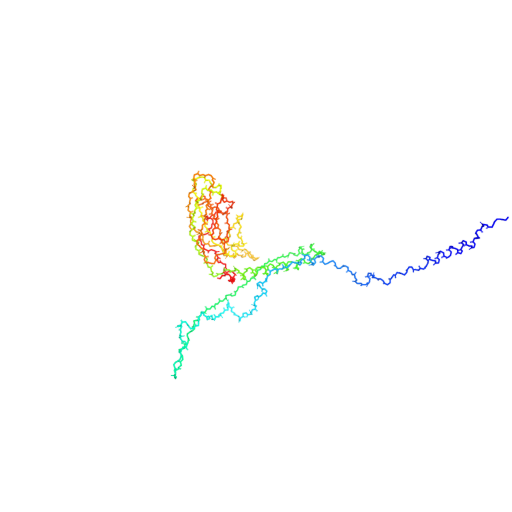A CA 1
ATOM 1756 C C . ASN A 1 242 ? -7.184 -2.297 30.972 1.00 86.00 242 ASN A C 1
ATOM 1758 O O . ASN A 1 242 ? -6.512 -1.303 30.700 1.00 86.00 242 ASN A O 1
ATOM 1762 N N . SER A 1 243 ? -7.292 -3.337 30.150 1.00 87.69 243 SER A N 1
ATOM 1763 C CA . SER A 1 243 ? -6.781 -3.394 28.778 1.00 87.69 243 SER A CA 1
ATOM 1764 C C . SER A 1 243 ? -7.839 -4.003 27.853 1.00 87.69 243 SER A C 1
ATOM 1766 O O . SER A 1 243 ? -8.755 -4.686 28.313 1.00 87.69 243 SER A O 1
ATOM 1768 N N . ILE A 1 244 ? -7.753 -3.746 26.549 1.00 88.62 244 ILE A N 1
ATOM 1769 C CA . ILE A 1 244 ? -8.665 -4.316 25.548 1.00 88.62 244 ILE A CA 1
ATOM 1770 C C . ILE A 1 244 ? -7.836 -4.998 24.468 1.00 88.62 244 ILE A C 1
ATOM 1772 O O . ILE A 1 244 ? -6.963 -4.378 23.871 1.00 88.62 244 ILE A O 1
ATOM 1776 N N . THR A 1 245 ? -8.123 -6.260 24.178 1.00 90.19 245 THR A N 1
ATOM 1777 C CA . THR A 1 245 ? -7.601 -6.929 22.986 1.00 90.19 245 THR A CA 1
ATOM 1778 C C . THR A 1 245 ? -8.638 -6.814 21.878 1.00 90.19 245 THR A C 1
ATOM 1780 O O . THR A 1 245 ? -9.761 -7.294 22.029 1.00 90.19 245 THR A O 1
ATOM 1783 N N . ALA A 1 246 ? -8.267 -6.172 20.774 1.00 89.94 246 ALA A N 1
ATOM 1784 C CA . ALA A 1 246 ? -9.086 -6.066 19.577 1.00 89.94 246 ALA A CA 1
ATOM 1785 C C . ALA A 1 246 ? -8.502 -6.960 18.482 1.00 89.94 246 ALA A C 1
ATOM 1787 O O . ALA A 1 246 ? -7.301 -6.911 18.212 1.00 89.94 246 ALA A O 1
ATOM 1788 N N . VAL A 1 247 ? -9.344 -7.782 17.858 1.00 90.19 247 VAL A N 1
ATOM 1789 C CA . VAL A 1 247 ? -8.958 -8.683 16.765 1.00 90.19 247 VAL A CA 1
ATOM 1790 C C . VAL A 1 247 ? -9.916 -8.489 15.600 1.00 90.19 247 VAL A C 1
ATOM 1792 O O . VAL A 1 247 ? -11.127 -8.404 15.793 1.00 90.19 247 VAL A O 1
ATOM 1795 N N . ILE A 1 248 ? -9.382 -8.441 14.384 1.00 89.31 248 ILE A N 1
ATOM 1796 C CA . ILE A 1 248 ? -10.167 -8.396 13.151 1.00 89.31 248 ILE A CA 1
ATOM 1797 C C . ILE A 1 248 ? -9.892 -9.654 12.329 1.00 89.31 248 ILE A C 1
ATOM 1799 O O . ILE A 1 248 ? -8.771 -10.166 12.300 1.00 89.31 248 ILE A O 1
ATOM 1803 N N . ALA A 1 249 ? -10.916 -10.172 11.653 1.00 86.62 249 ALA A N 1
ATOM 1804 C CA . ALA A 1 249 ? -10.703 -11.229 10.675 1.00 86.62 249 ALA A CA 1
ATOM 1805 C C . ALA A 1 249 ? -9.905 -10.654 9.485 1.00 86.62 249 ALA A C 1
ATOM 1807 O O . ALA A 1 249 ? -10.316 -9.618 8.952 1.00 86.62 249 ALA A O 1
ATOM 1808 N N . PRO A 1 250 ? -8.806 -11.299 9.046 1.00 83.38 250 PRO A N 1
ATOM 1809 C CA . PRO A 1 250 ? -7.951 -10.762 7.995 1.00 83.38 250 PRO A CA 1
ATOM 1810 C C . PRO A 1 250 ? -8.730 -10.415 6.721 1.00 83.38 250 PRO A C 1
ATOM 1812 O O . PRO A 1 250 ? -9.627 -11.154 6.292 1.00 83.38 250 PRO A O 1
ATOM 1815 N N . THR A 1 251 ? -8.389 -9.273 6.131 1.00 81.75 251 THR A N 1
ATOM 1816 C CA . THR A 1 251 ? -8.902 -8.815 4.836 1.00 81.75 251 THR A CA 1
ATOM 1817 C C . THR A 1 251 ? -7.889 -9.196 3.760 1.00 81.75 251 THR A C 1
ATOM 1819 O O . THR A 1 251 ? -6.687 -8.996 3.940 1.00 81.75 251 THR A O 1
ATOM 1822 N N . LYS A 1 252 ? -8.354 -9.796 2.658 1.00 80.69 252 LYS A N 1
ATOM 1823 C CA . LYS A 1 252 ? -7.481 -10.204 1.550 1.00 80.69 252 LYS A CA 1
ATOM 1824 C C . LYS A 1 252 ? -6.800 -8.959 0.970 1.00 80.69 252 LYS A C 1
ATOM 1826 O O . LYS A 1 252 ? -7.483 -7.977 0.704 1.00 80.69 252 LYS A O 1
ATOM 1831 N N . GLY A 1 253 ? -5.476 -9.002 0.818 1.00 77.19 253 GLY A N 1
ATOM 1832 C CA . GLY A 1 253 ? -4.701 -7.882 0.279 1.00 77.19 253 GLY A CA 1
ATOM 1833 C C . GLY A 1 253 ? -4.326 -6.783 1.279 1.00 77.19 253 GLY A C 1
ATOM 1834 O O . GLY A 1 253 ? -3.649 -5.829 0.905 1.00 77.19 253 GLY A O 1
ATOM 1835 N N . ALA A 1 254 ? -4.740 -6.889 2.547 1.00 82.81 254 ALA A N 1
ATOM 1836 C CA . ALA A 1 254 ? -4.357 -5.921 3.572 1.00 82.81 254 ALA A CA 1
ATOM 1837 C C . ALA A 1 254 ? -2.929 -6.180 4.054 1.00 82.81 254 ALA A C 1
ATOM 1839 O O . ALA A 1 254 ? -2.614 -7.282 4.505 1.00 82.81 254 ALA A O 1
ATOM 1840 N N . PHE A 1 255 ? -2.092 -5.145 4.010 1.00 83.62 255 PHE A N 1
ATOM 1841 C CA . PHE A 1 255 ? -0.731 -5.194 4.540 1.00 83.62 255 PHE A CA 1
ATOM 1842 C C . PHE A 1 255 ? -0.679 -4.784 6.017 1.00 83.62 255 PHE A C 1
ATOM 1844 O O . PHE A 1 255 ? 0.113 -5.318 6.793 1.00 83.62 255 PHE A O 1
ATOM 1851 N N . ALA A 1 256 ? -1.531 -3.839 6.420 1.00 87.56 256 ALA A N 1
ATOM 1852 C CA . ALA A 1 256 ? -1.609 -3.358 7.794 1.00 87.56 256 ALA A CA 1
ATOM 1853 C C . ALA A 1 256 ? -3.030 -2.917 8.170 1.00 87.56 256 ALA A C 1
ATOM 1855 O O . ALA A 1 256 ? -3.918 -2.815 7.326 1.00 87.56 256 ALA A O 1
ATOM 1856 N N . TYR A 1 257 ? -3.2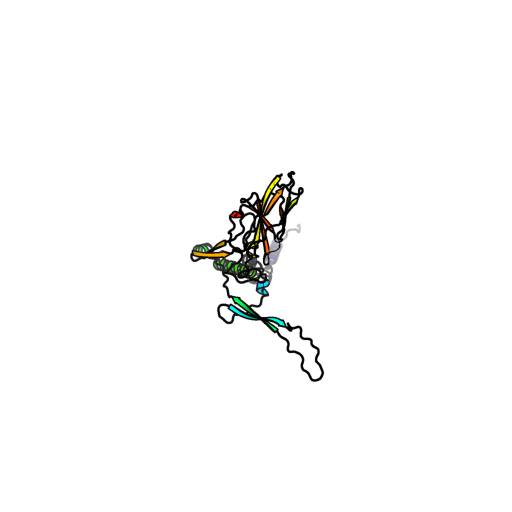30 -2.639 9.455 1.00 88.06 257 TYR A N 1
ATOM 1857 C CA . TYR A 1 257 ? -4.483 -2.184 10.041 1.00 88.06 257 TYR A CA 1
ATOM 1858 C C . TYR A 1 257 ? -4.227 -0.944 10.896 1.00 88.06 257 TYR A C 1
ATOM 1860 O O . TYR A 1 257 ? -3.390 -0.962 11.799 1.00 88.06 257 TYR A O 1
ATOM 1868 N N . ALA A 1 258 ? -4.957 0.132 10.618 1.00 89.12 258 ALA A N 1
ATOM 1869 C CA . ALA A 1 258 ? -5.034 1.309 11.468 1.00 89.12 258 ALA A CA 1
ATOM 1870 C C . ALA A 1 258 ? -6.173 1.139 12.478 1.00 89.12 258 ALA A C 1
ATOM 1872 O O . ALA A 1 258 ? -7.309 0.834 12.106 1.00 89.12 258 ALA A O 1
ATOM 1873 N N . TRP A 1 259 ? -5.867 1.353 13.754 1.00 89.75 259 TRP A N 1
ATOM 1874 C CA . TRP A 1 259 ? -6.787 1.185 14.871 1.00 89.75 259 TRP A CA 1
ATOM 1875 C C . TRP A 1 259 ? -7.111 2.530 15.500 1.00 89.75 259 TRP A C 1
ATOM 1877 O O . TRP A 1 259 ? -6.220 3.281 15.909 1.00 89.75 259 TRP A O 1
ATOM 1887 N N . PHE A 1 260 ? -8.405 2.790 15.617 1.00 89.25 260 PHE A N 1
ATOM 1888 C CA . PHE A 1 260 ? -8.966 3.972 16.240 1.00 89.25 260 PHE A CA 1
ATOM 1889 C C . PHE A 1 260 ? -9.738 3.544 17.480 1.00 89.25 260 PHE A C 1
ATOM 1891 O O . PHE A 1 260 ? -10.528 2.604 17.409 1.00 89.25 260 PHE A O 1
ATOM 1898 N N . TRP A 1 261 ? -9.534 4.215 18.610 1.00 90.56 261 TRP A N 1
ATOM 1899 C CA . TRP A 1 261 ? -10.328 3.960 19.810 1.00 90.56 261 TRP A CA 1
ATOM 1900 C C . TRP A 1 261 ? -10.597 5.226 20.614 1.00 90.56 261 TRP A C 1
ATOM 1902 O O . TRP A 1 261 ? -9.846 6.201 20.556 1.00 90.56 261 TRP A O 1
ATOM 1912 N N . GLY A 1 262 ? -11.701 5.228 21.357 1.00 88.94 262 GLY A N 1
ATOM 1913 C CA . GLY A 1 262 ? -12.100 6.359 22.188 1.00 88.94 262 GLY A CA 1
ATOM 1914 C C . GLY A 1 262 ? -13.574 6.319 22.565 1.00 88.94 262 GLY A C 1
ATOM 1915 O O . GLY A 1 262 ? -14.203 5.261 22.566 1.00 88.94 262 GLY A O 1
ATOM 1916 N N . ALA A 1 263 ? -14.120 7.487 22.901 1.00 86.88 263 ALA A N 1
ATOM 1917 C CA . ALA A 1 263 ? -15.562 7.639 23.035 1.00 86.88 263 ALA A CA 1
ATOM 1918 C C . ALA A 1 263 ? -16.236 7.474 21.663 1.00 86.88 263 ALA A C 1
ATOM 1920 O O . ALA A 1 263 ? -15.636 7.765 20.629 1.00 86.88 263 ALA A O 1
ATOM 1921 N N . GLU A 1 264 ? -17.485 7.019 21.669 1.00 84.94 264 GLU A N 1
ATOM 1922 C CA . GLU A 1 264 ? -18.281 6.804 20.459 1.00 84.94 264 GLU A CA 1
ATOM 1923 C C . GLU A 1 264 ? -18.366 8.093 19.619 1.00 84.94 264 GLU A C 1
ATOM 1925 O O . GLU A 1 264 ? -18.730 9.151 20.136 1.00 84.94 264 GLU A O 1
ATOM 1930 N N . ASN A 1 265 ? -18.018 8.005 18.331 1.00 81.88 265 ASN A N 1
ATOM 1931 C CA . ASN A 1 265 ? -17.893 9.125 17.380 1.00 81.88 265 ASN A CA 1
ATOM 1932 C C . ASN A 1 265 ? -16.733 10.109 17.645 1.00 81.88 265 ASN A C 1
ATOM 1934 O O . ASN A 1 265 ? -16.643 11.161 16.999 1.00 81.88 265 ASN A O 1
ATOM 1938 N N . ALA A 1 266 ? -15.846 9.790 18.584 1.00 85.31 266 ALA A N 1
ATOM 1939 C CA . ALA A 1 266 ? -14.637 10.546 18.905 1.00 85.31 266 ALA A CA 1
ATOM 1940 C C . ALA A 1 266 ? -13.411 9.622 19.030 1.00 85.31 266 ALA A C 1
ATOM 1942 O O . ALA A 1 266 ? -12.460 9.933 19.753 1.00 85.31 266 ALA A O 1
ATOM 1943 N N . GLU A 1 267 ? -13.432 8.481 18.337 1.00 88.25 267 GLU A N 1
ATOM 1944 C CA . GLU A 1 267 ? -12.342 7.514 18.302 1.00 88.25 267 GLU A CA 1
ATOM 1945 C C . GLU A 1 267 ? -11.133 8.131 17.607 1.00 88.25 267 GLU A C 1
ATOM 1947 O O . GLU A 1 267 ? -11.239 8.622 16.481 1.00 88.25 267 GLU A O 1
ATOM 1952 N N . LYS A 1 268 ? -9.976 8.100 18.266 1.00 89.38 268 LYS A N 1
ATOM 1953 C CA . LYS A 1 268 ? -8.730 8.660 17.738 1.00 89.38 268 LYS A CA 1
ATOM 1954 C C . LYS A 1 268 ? -7.808 7.552 17.266 1.00 89.38 268 LYS A C 1
ATOM 1956 O O . LYS A 1 268 ? -7.809 6.468 17.847 1.00 89.38 268 LYS A O 1
ATOM 1961 N N . LEU A 1 269 ? -7.005 7.835 16.244 1.00 87.75 269 LEU A N 1
ATOM 1962 C CA . LEU A 1 269 ? -5.946 6.936 15.793 1.00 87.75 269 LEU A CA 1
ATOM 1963 C C . LEU A 1 269 ? -4.977 6.691 16.949 1.00 87.75 269 LEU A C 1
ATOM 1965 O O . LEU A 1 269 ? -4.439 7.640 17.512 1.00 87.75 269 LEU A O 1
ATOM 1969 N N . GLY A 1 270 ? -4.748 5.436 17.310 1.00 83.69 270 GLY A N 1
ATOM 1970 C CA . GLY A 1 270 ? -3.835 5.127 18.407 1.00 83.69 270 GLY A CA 1
ATOM 1971 C C . GLY A 1 270 ? -2.753 4.114 18.055 1.00 83.69 270 GLY A C 1
ATOM 1972 O O . GLY A 1 270 ? -1.701 4.120 18.684 1.00 83.69 270 GLY A O 1
ATOM 1973 N N . ALA A 1 271 ? -2.966 3.265 17.047 1.00 87.94 271 ALA A N 1
ATOM 1974 C CA . ALA A 1 271 ? -1.956 2.307 16.611 1.00 87.94 271 ALA A CA 1
ATOM 1975 C C . ALA A 1 271 ? -2.131 1.925 15.142 1.00 87.94 271 ALA A C 1
ATOM 1977 O O . ALA A 1 271 ? -3.242 1.904 14.616 1.00 87.94 271 ALA A O 1
ATOM 1978 N N . ILE A 1 272 ? -1.021 1.560 14.506 1.00 89.19 272 ILE A N 1
ATOM 1979 C CA . ILE A 1 272 ? -0.995 0.920 13.192 1.00 89.19 272 ILE A CA 1
ATOM 1980 C C . ILE A 1 272 ? -0.228 -0.390 13.366 1.00 89.19 272 ILE A C 1
ATOM 1982 O O . ILE A 1 272 ? 0.906 -0.376 13.843 1.00 89.19 272 ILE A O 1
ATOM 1986 N N . THR A 1 273 ? -0.842 -1.520 13.024 1.00 89.12 273 THR A N 1
ATOM 1987 C CA . THR A 1 273 ? -0.241 -2.851 13.190 1.00 89.12 273 THR A CA 1
ATOM 1988 C C . THR A 1 273 ? -0.219 -3.601 11.866 1.00 89.12 273 THR A C 1
ATOM 1990 O O . THR A 1 273 ? -1.162 -3.532 11.086 1.00 89.12 273 THR A O 1
ATOM 1993 N N . THR A 1 274 ? 0.842 -4.365 11.612 1.00 88.38 274 THR A N 1
ATOM 1994 C CA . THR A 1 274 ? 0.898 -5.313 10.481 1.00 88.38 274 THR A CA 1
ATOM 1995 C C . THR A 1 274 ? 0.164 -6.621 10.789 1.00 88.38 274 THR A C 1
ATOM 1997 O O . THR A 1 274 ? -0.200 -7.372 9.891 1.00 88.38 274 THR A O 1
ATOM 2000 N N . THR A 1 275 ? -0.098 -6.894 12.068 1.00 87.19 275 THR A N 1
ATOM 2001 C CA . THR A 1 275 ? -0.936 -8.004 12.524 1.00 87.19 275 THR A CA 1
ATOM 2002 C C . THR A 1 275 ? -2.397 -7.573 12.628 1.00 87.19 275 THR A C 1
ATOM 2004 O O . THR A 1 275 ? -2.704 -6.414 12.907 1.00 87.19 275 THR A O 1
ATOM 2007 N N . SER A 1 276 ? -3.326 -8.516 12.462 1.00 87.88 276 SER A N 1
ATOM 2008 C CA . SER A 1 276 ? -4.775 -8.280 12.556 1.00 87.88 276 SER A CA 1
ATOM 2009 C C . SER A 1 276 ? -5.290 -8.192 14.004 1.00 87.88 276 SER A C 1
ATOM 2011 O O . SER A 1 276 ? -6.445 -8.514 14.288 1.00 87.88 276 SER A O 1
ATOM 2013 N N . SER A 1 277 ? -4.431 -7.788 14.942 1.00 88.06 277 SER A N 1
ATOM 2014 C CA . SER A 1 277 ? -4.757 -7.677 16.362 1.00 88.06 277 SER A CA 1
ATOM 2015 C C . SER A 1 277 ? -3.966 -6.564 17.037 1.00 88.06 277 SER A C 1
ATOM 2017 O O . SER A 1 277 ? -2.775 -6.410 16.766 1.00 88.06 277 SER A O 1
ATOM 2019 N N . VAL A 1 278 ? -4.586 -5.881 17.995 1.00 91.06 278 VAL A N 1
ATOM 2020 C CA . VAL A 1 278 ? -3.933 -4.886 18.850 1.00 91.06 278 VAL A CA 1
ATOM 2021 C C . VAL A 1 278 ? -4.348 -5.079 20.308 1.00 91.06 278 VAL A C 1
ATOM 2023 O O . VAL A 1 278 ? -5.497 -5.407 20.608 1.00 91.06 278 VAL A O 1
ATOM 2026 N N . THR A 1 279 ? -3.407 -4.865 21.228 1.00 90.75 279 THR A N 1
ATOM 2027 C CA . THR A 1 279 ? -3.701 -4.770 22.663 1.00 90.75 279 THR A CA 1
ATOM 2028 C C . THR A 1 279 ? -3.650 -3.304 23.065 1.00 90.75 279 THR A C 1
ATOM 2030 O O . THR A 1 279 ? -2.586 -2.693 23.075 1.00 90.75 279 THR A O 1
ATOM 2033 N N . ILE A 1 280 ? -4.809 -2.745 23.385 1.00 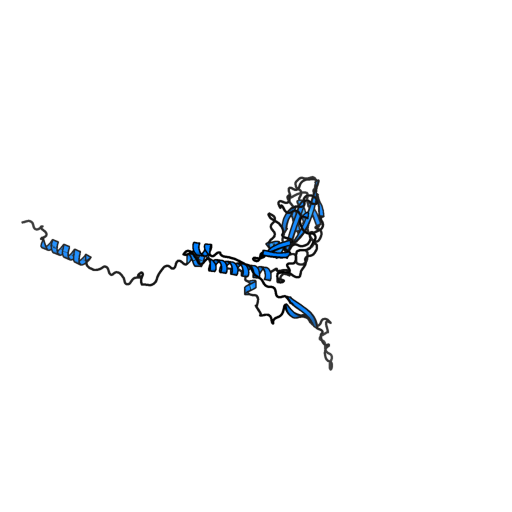89.62 280 ILE A N 1
ATOM 2034 C CA . ILE A 1 280 ? -4.993 -1.364 23.813 1.00 89.62 280 ILE A CA 1
ATOM 2035 C C . ILE A 1 280 ? -4.793 -1.311 25.325 1.00 89.62 280 ILE A C 1
ATOM 2037 O O . ILE A 1 280 ? -5.575 -1.880 26.091 1.00 89.62 280 ILE A O 1
ATOM 2041 N N . THR A 1 281 ? -3.734 -0.635 25.754 1.00 87.62 281 THR A N 1
ATOM 2042 C CA . THR A 1 281 ? -3.381 -0.482 27.171 1.00 87.62 281 THR A CA 1
ATOM 2043 C C . THR A 1 281 ? -3.595 0.937 27.683 1.00 87.62 281 THR A C 1
ATOM 2045 O O . THR A 1 281 ? -3.719 1.108 28.888 1.00 87.62 281 THR A O 1
ATOM 2048 N N . ALA A 1 282 ? -3.685 1.937 26.804 1.00 86.81 282 ALA A N 1
ATOM 2049 C CA . ALA A 1 282 ? -3.849 3.345 27.155 1.00 86.81 282 ALA A CA 1
ATOM 2050 C C . ALA A 1 282 ? -4.782 4.069 26.167 1.00 86.81 282 ALA A C 1
ATOM 2052 O O . ALA A 1 282 ? -5.198 3.511 25.146 1.00 86.81 282 ALA A O 1
ATOM 2053 N N . ASN A 1 283 ? -5.125 5.321 26.475 1.00 84.00 283 ASN A N 1
ATOM 2054 C CA . ASN A 1 283 ? -5.888 6.177 25.566 1.00 84.00 283 ASN A CA 1
ATOM 2055 C C . ASN A 1 283 ? -5.092 6.463 24.281 1.00 84.00 283 ASN A C 1
ATOM 2057 O O . ASN A 1 283 ? -3.867 6.514 24.305 1.00 84.00 283 ASN A O 1
ATOM 2061 N N . ALA A 1 284 ? -5.796 6.657 23.166 1.00 86.00 284 ALA A N 1
ATOM 2062 C CA . ALA A 1 284 ? -5.175 6.966 21.883 1.00 86.00 284 ALA A CA 1
ATOM 2063 C C . ALA A 1 284 ? -4.502 8.350 21.911 1.00 86.00 284 ALA A C 1
ATOM 2065 O O . ALA A 1 284 ? -5.114 9.336 22.331 1.00 86.00 284 ALA A O 1
ATOM 2066 N N . GLU A 1 285 ? -3.255 8.411 21.439 1.00 81.56 285 GLU A N 1
ATOM 2067 C CA . GLU A 1 285 ? -2.439 9.635 21.407 1.00 81.56 285 GLU A CA 1
ATOM 2068 C C . GLU A 1 285 ? -2.569 10.420 20.092 1.00 81.56 285 GLU A C 1
ATOM 2070 O O . GLU A 1 285 ? -2.236 11.604 20.047 1.00 81.56 285 GLU A O 1
ATOM 2075 N N . GLY A 1 286 ? -3.060 9.789 19.021 1.00 80.31 286 GLY A N 1
ATOM 2076 C CA . GLY A 1 286 ? -3.174 10.427 17.714 1.00 80.31 286 GLY A CA 1
ATOM 2077 C C . GLY A 1 286 ? -4.264 11.495 17.653 1.00 80.31 286 GLY A C 1
ATOM 2078 O O . GLY A 1 286 ? -5.147 11.608 18.508 1.00 80.31 286 GLY A O 1
ATOM 2079 N N . THR A 1 287 ? -4.195 12.311 16.607 1.00 80.81 287 THR A N 1
ATOM 2080 C CA . THR A 1 287 ? -5.071 13.477 16.419 1.00 80.81 287 THR A CA 1
ATOM 2081 C C . THR A 1 287 ? -6.224 13.203 15.457 1.00 80.81 287 THR A C 1
ATOM 2083 O O . THR A 1 287 ? -7.287 13.807 15.601 1.00 80.81 287 THR A O 1
ATOM 2086 N N . GLN A 1 288 ? -6.047 12.270 14.517 1.00 83.31 288 GLN A N 1
ATOM 2087 C CA . GLN A 1 288 ? -7.057 11.918 13.522 1.00 83.31 288 GLN A CA 1
ATOM 2088 C C . GLN A 1 288 ? -8.240 11.183 14.155 1.00 83.31 288 GLN A C 1
ATOM 2090 O O . GLN A 1 288 ? -8.044 10.186 14.856 1.00 83.31 288 GLN A O 1
ATOM 2095 N N . GLN A 1 289 ? -9.462 11.637 13.864 1.00 85.19 289 GLN A N 1
ATOM 2096 C CA . GLN A 1 289 ? -10.683 10.987 14.335 1.00 85.19 289 GLN A CA 1
ATOM 2097 C C . GLN A 1 289 ? -11.240 10.026 13.278 1.00 85.19 289 GLN A C 1
ATOM 2099 O O . GLN A 1 289 ? -11.196 10.301 12.080 1.00 85.19 289 GLN A O 1
ATOM 2104 N N . ALA A 1 290 ? -11.816 8.904 13.713 1.00 81.81 290 ALA A N 1
ATOM 2105 C CA . ALA A 1 290 ? -12.374 7.894 12.812 1.00 81.81 290 ALA A CA 1
ATOM 2106 C C . ALA A 1 290 ? -13.531 8.429 11.948 1.00 81.81 290 ALA A C 1
ATOM 2108 O O . ALA A 1 290 ? -13.751 7.952 10.833 1.00 81.81 290 ALA A O 1
ATOM 2109 N N . LYS A 1 291 ? -14.261 9.444 12.430 1.00 81.19 291 LYS A N 1
ATOM 2110 C CA . LYS A 1 291 ? -15.326 10.110 11.661 1.00 81.19 291 LYS A CA 1
ATOM 2111 C C . LYS A 1 291 ? -14.809 10.900 10.454 1.00 81.19 291 LYS A C 1
ATOM 2113 O O . LYS A 1 291 ? -15.563 11.070 9.502 1.00 81.19 291 LYS A O 1
ATOM 2118 N N . ASP A 1 292 ? -13.550 11.340 10.482 1.00 80.44 292 ASP A N 1
ATOM 2119 C CA . ASP A 1 292 ? -12.944 12.118 9.396 1.00 80.44 292 ASP A CA 1
ATOM 2120 C C . ASP A 1 292 ? -12.507 11.205 8.236 1.00 80.44 292 ASP A C 1
ATOM 2122 O O . ASP A 1 292 ? -12.164 11.676 7.152 1.00 80.44 292 ASP A O 1
ATOM 2126 N N . LEU A 1 293 ? -12.536 9.881 8.442 1.00 80.56 293 LEU A N 1
ATOM 2127 C CA . LEU A 1 293 ? -12.316 8.910 7.379 1.00 80.56 293 LEU A CA 1
ATOM 2128 C C . LEU A 1 293 ? -13.544 8.866 6.450 1.00 80.56 293 LEU A C 1
ATOM 2130 O O . LEU A 1 293 ? -14.670 8.661 6.935 1.00 80.56 293 LEU A O 1
ATOM 2134 N N . PRO A 1 294 ? -13.348 8.985 5.122 1.00 75.62 294 PRO A N 1
ATOM 2135 C CA . PRO A 1 294 ? -14.425 8.904 4.148 1.00 75.62 294 PRO A CA 1
ATOM 2136 C C . PRO A 1 294 ? -15.159 7.561 4.236 1.00 75.62 294 PRO A C 1
ATOM 2138 O O . PRO A 1 294 ? -14.630 6.550 4.700 1.00 75.62 294 PRO A O 1
ATOM 2141 N N . ALA A 1 295 ? -16.428 7.568 3.827 1.00 74.56 295 ALA A N 1
ATOM 2142 C CA . ALA A 1 295 ? -17.258 6.364 3.778 1.00 74.56 295 ALA A CA 1
ATOM 2143 C C . ALA A 1 295 ? -16.968 5.490 2.547 1.00 74.56 295 ALA A C 1
ATOM 2145 O O . ALA A 1 295 ? -17.393 4.341 2.509 1.00 74.56 295 ALA A O 1
ATOM 2146 N N . GLU A 1 296 ? -16.263 6.034 1.559 1.00 81.50 296 GLU A N 1
ATOM 2147 C CA . GLU A 1 296 ? -15.848 5.336 0.346 1.00 81.50 296 GLU A CA 1
ATOM 2148 C C . GLU A 1 296 ? -14.506 4.623 0.544 1.00 81.50 296 GLU A C 1
ATOM 2150 O O . GLU A 1 296 ? -13.695 5.010 1.389 1.00 81.50 296 GLU A O 1
ATOM 2155 N N . ASP A 1 297 ? -14.271 3.595 -0.267 1.00 82.00 297 ASP A N 1
ATOM 2156 C CA . ASP A 1 297 ? -13.002 2.877 -0.315 1.00 82.00 297 ASP A CA 1
ATOM 2157 C C . ASP A 1 297 ? -11.995 3.617 -1.212 1.00 82.00 297 ASP A C 1
ATOM 2159 O O . ASP A 1 297 ? -12.216 3.761 -2.416 1.00 82.00 297 ASP A O 1
ATOM 2163 N N . TRP A 1 298 ? -10.883 4.056 -0.618 1.00 84.69 298 TRP A N 1
ATOM 2164 C CA . TRP A 1 298 ? -9.775 4.741 -1.290 1.00 84.69 298 TRP A CA 1
ATOM 2165 C C . TRP A 1 298 ? -8.474 3.930 -1.194 1.00 84.69 298 TRP A C 1
ATOM 2167 O O . TRP A 1 298 ? -7.370 4.474 -1.087 1.00 84.69 298 TRP A O 1
ATOM 2177 N N . SER A 1 299 ? -8.607 2.604 -1.194 1.00 82.12 299 SER A N 1
ATOM 2178 C CA . SER A 1 299 ? -7.476 1.685 -1.114 1.00 82.12 299 SER A CA 1
ATOM 2179 C C . SER A 1 299 ? -6.740 1.463 -2.436 1.00 82.12 299 SER A C 1
ATOM 2181 O O . SER A 1 299 ? -5.569 1.090 -2.408 1.00 82.12 299 SER A O 1
ATOM 2183 N N . ALA A 1 300 ? -7.391 1.712 -3.572 1.00 83.56 300 ALA A N 1
ATOM 2184 C CA . ALA A 1 300 ? -6.786 1.606 -4.896 1.00 83.56 300 ALA A CA 1
ATOM 2185 C C . ALA A 1 300 ? -6.271 2.968 -5.394 1.00 83.56 300 ALA A C 1
ATOM 2187 O O . ALA A 1 300 ? -6.918 4.003 -5.214 1.00 83.56 300 ALA A O 1
ATOM 2188 N N . ASN A 1 301 ? -5.110 2.945 -6.038 1.00 84.56 301 ASN A N 1
ATOM 2189 C CA . ASN A 1 301 ? -4.459 4.064 -6.695 1.00 84.56 301 ASN A CA 1
ATOM 2190 C C . ASN A 1 301 ? -4.400 3.800 -8.208 1.00 84.56 301 ASN A C 1
ATOM 2192 O O . ASN A 1 301 ? -3.527 3.090 -8.705 1.00 84.56 301 ASN A O 1
ATOM 2196 N N . ASP A 1 302 ? -5.323 4.414 -8.951 1.00 82.38 302 ASP A N 1
ATOM 2197 C CA . ASP A 1 302 ? -5.483 4.201 -10.397 1.00 82.38 302 ASP A CA 1
ATOM 2198 C C . ASP A 1 302 ? -4.318 4.757 -11.248 1.00 82.38 302 ASP A C 1
ATOM 2200 O O . ASP A 1 302 ? -4.266 4.543 -12.468 1.00 82.38 302 ASP A O 1
ATOM 2204 N N . LEU A 1 303 ? -3.388 5.503 -10.637 1.00 84.00 303 LEU A N 1
ATOM 2205 C CA . LEU A 1 303 ? -2.245 6.118 -11.320 1.00 84.00 303 LEU A CA 1
ATOM 2206 C C . LEU A 1 303 ? -1.028 5.189 -11.414 1.00 84.00 303 LEU A C 1
ATOM 2208 O O . LEU A 1 303 ? -0.157 5.423 -12.252 1.00 84.00 303 LEU A O 1
ATOM 2212 N N . VAL A 1 304 ? -0.956 4.147 -10.584 1.00 84.06 304 VAL A N 1
ATOM 2213 C CA . VAL A 1 304 ? 0.170 3.200 -10.548 1.00 84.06 304 VAL A CA 1
ATOM 2214 C C . VAL A 1 304 ? -0.226 1.842 -11.128 1.00 84.06 304 VAL A C 1
ATOM 2216 O O . VAL A 1 304 ? -1.401 1.569 -11.347 1.00 84.06 304 VAL A O 1
ATOM 2219 N N . ILE A 1 305 ? 0.762 1.001 -11.435 1.00 84.25 305 ILE A N 1
ATOM 2220 C CA . ILE A 1 305 ? 0.519 -0.401 -11.806 1.00 84.25 305 ILE A CA 1
ATOM 2221 C C . ILE A 1 305 ? 0.302 -1.264 -10.558 1.00 84.25 305 ILE A C 1
ATOM 2223 O O . ILE A 1 305 ? 0.727 -0.891 -9.462 1.00 84.25 305 ILE A O 1
ATOM 2227 N N . ASP A 1 306 ? -0.303 -2.437 -10.744 1.00 83.06 306 ASP A N 1
ATOM 2228 C CA . ASP A 1 306 ? -0.315 -3.483 -9.721 1.00 83.06 306 ASP A CA 1
ATOM 2229 C C . ASP A 1 306 ? 1.106 -4.039 -9.518 1.00 83.06 306 ASP A C 1
ATOM 2231 O O . ASP A 1 306 ? 1.808 -4.370 -10.478 1.00 83.06 306 ASP A O 1
ATOM 2235 N N . GLY A 1 307 ? 1.537 -4.097 -8.258 1.00 81.25 307 GLY A N 1
ATOM 2236 C CA . GLY A 1 307 ? 2.786 -4.716 -7.825 1.00 81.25 307 GLY A CA 1
ATOM 2237 C C . GLY A 1 307 ? 2.610 -6.199 -7.496 1.00 81.25 307 GLY A C 1
ATOM 2238 O O . GLY A 1 307 ? 1.503 -6.720 -7.476 1.00 81.25 307 GLY A O 1
ATOM 2239 N N . TYR A 1 308 ? 3.706 -6.892 -7.186 1.00 80.62 308 TYR A N 1
ATOM 2240 C CA . TYR A 1 308 ? 3.690 -8.345 -6.947 1.00 80.62 308 TYR A CA 1
ATOM 2241 C C . TYR A 1 308 ? 2.862 -8.812 -5.740 1.00 80.62 308 TYR A C 1
ATOM 2243 O O . TYR A 1 308 ? 2.533 -9.994 -5.653 1.00 80.62 308 TYR A O 1
ATOM 2251 N N . LEU A 1 309 ? 2.591 -7.929 -4.776 1.00 78.06 309 LEU A N 1
ATOM 2252 C CA . LEU A 1 309 ? 1.798 -8.247 -3.583 1.00 78.06 309 LEU A CA 1
ATOM 2253 C C . LEU A 1 309 ? 0.279 -8.110 -3.793 1.00 78.06 309 LEU A C 1
ATOM 2255 O O . LEU A 1 309 ? -0.479 -8.403 -2.862 1.00 78.06 309 LEU A O 1
ATOM 2259 N N . THR A 1 310 ? -0.142 -7.657 -4.973 1.00 65.81 310 THR A N 1
ATOM 2260 C CA . THR A 1 310 ? -1.523 -7.313 -5.334 1.00 65.81 310 THR A CA 1
ATOM 2261 C C . THR A 1 310 ? -2.071 -8.346 -6.314 1.00 65.81 310 THR A C 1
ATOM 2263 O O . THR A 1 310 ? -3.199 -8.835 -6.069 1.00 65.81 310 THR A O 1
#

Foldseek 3Di:
DDDDDPDPVNVVVVVVVVVVVVPPPDPPDPDDDPVNPPDPDPCVVVVVLDDDLDQVVVVPDDDDDDPDDFKDKDKDFPDKQPVVFDPDDDPPDDGDDIDIDIDIDMWGDFDDADDDDDDVVNQVVCPPPDRPVVVRVVVRVSVRSNVVSLLQAWAFAPDFLAEFEEKDKDKDQAAAQAAAQDKKKKKKKFFTSQQVVPDDQAAHRFAWDWDQDPVRDIDIAGSQIFAMYPIDIDTYHRHRRMKMKIAGDDTQRGQKMFMFMDPVQFTGTADIGSHRMDIGRDHRPGDDGSNVHDRHTRNHGNNGTGHPSD

Radius of gyration: 37.68 Å; chains: 1; bounding box: 128×85×68 Å